Protein AF-A2EA40-F1 (afdb_monomer)

Structure (mmCIF, N/CA/C/O backbone):
data_AF-A2EA40-F1
#
_entry.id   AF-A2EA40-F1
#
loop_
_atom_site.group_PDB
_atom_site.id
_atom_site.type_symbol
_atom_site.label_atom_id
_atom_site.label_alt_id
_atom_site.label_comp_id
_atom_site.label_asym_id
_atom_site.label_entity_id
_atom_site.label_seq_id
_atom_site.pdbx_PDB_ins_code
_atom_site.Cartn_x
_atom_site.Cartn_y
_atom_site.Cartn_z
_atom_site.occupancy
_atom_site.B_iso_or_equiv
_atom_site.auth_seq_id
_atom_site.auth_comp_id
_atom_site.auth_asym_id
_atom_site.auth_atom_id
_atom_site.pdbx_PDB_model_num
ATOM 1 N N . MET A 1 1 ? 1.961 23.531 -35.526 1.00 28.81 1 MET A N 1
ATOM 2 C CA . MET A 1 1 ? 1.102 22.338 -35.705 1.00 28.81 1 MET A CA 1
ATOM 3 C C . MET A 1 1 ? 1.861 21.162 -35.110 1.00 28.81 1 MET A C 1
ATOM 5 O O . MET A 1 1 ? 2.933 20.897 -35.617 1.00 28.81 1 MET A O 1
ATOM 9 N N . PHE A 1 2 ? 1.515 20.476 -34.027 1.00 28.25 2 PHE A N 1
ATOM 10 C CA . PHE A 1 2 ? 0.390 20.450 -33.095 1.00 28.25 2 PHE A CA 1
ATOM 11 C C . PHE A 1 2 ? 1.038 20.239 -31.715 1.00 28.25 2 PHE A C 1
ATOM 13 O O . PHE A 1 2 ? 1.746 19.256 -31.523 1.00 28.25 2 PHE A O 1
ATOM 20 N N . GLY A 1 3 ? 0.867 21.184 -30.793 1.00 31.34 3 GLY A N 1
ATOM 21 C CA . GLY A 1 3 ? 1.418 21.113 -29.442 1.00 31.34 3 GLY A CA 1
ATOM 22 C C . GLY A 1 3 ? 0.286 21.223 -28.438 1.00 31.34 3 GLY A C 1
ATOM 23 O O . GLY A 1 3 ? -0.116 22.334 -28.125 1.00 31.34 3 GLY A O 1
ATOM 24 N N . VAL A 1 4 ? -0.231 20.078 -27.990 1.00 30.17 4 VAL A N 1
ATOM 25 C CA . VAL A 1 4 ? -1.088 19.923 -26.805 1.00 30.17 4 VAL A CA 1
ATOM 26 C C . VAL A 1 4 ? -0.859 18.495 -26.295 1.00 30.17 4 VAL A C 1
ATOM 28 O O . VAL A 1 4 ? -1.599 17.579 -26.634 1.00 30.17 4 VAL A O 1
ATOM 31 N N . PHE A 1 5 ? 0.216 18.275 -25.536 1.00 33.25 5 PHE A N 1
ATOM 32 C CA . PHE A 1 5 ? 0.283 17.109 -24.654 1.00 33.25 5 PHE A CA 1
ATOM 33 C C . PHE A 1 5 ? -0.501 17.489 -23.404 1.00 33.25 5 PHE A C 1
ATOM 35 O O . PHE A 1 5 ? -0.115 18.396 -22.667 1.00 33.25 5 PHE A O 1
ATOM 42 N N . 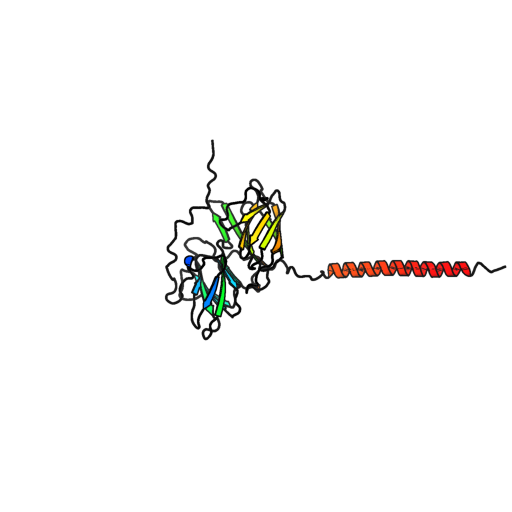ALA A 1 6 ? -1.657 16.859 -23.237 1.00 33.38 6 ALA A N 1
ATOM 43 C CA . ALA A 1 6 ? -2.521 17.064 -22.097 1.00 33.38 6 ALA A CA 1
ATOM 44 C C . ALA A 1 6 ? -1.779 16.647 -20.818 1.00 33.38 6 ALA A C 1
ATOM 46 O O . ALA A 1 6 ? -1.597 15.465 -20.536 1.00 33.38 6 ALA A O 1
ATOM 47 N N . CYS A 1 7 ? -1.365 17.640 -20.032 1.00 34.03 7 CYS A N 1
ATOM 48 C CA . CYS A 1 7 ? -1.096 17.486 -18.610 1.00 34.03 7 CYS A CA 1
ATOM 49 C C . CYS A 1 7 ? -2.412 17.140 -17.892 1.00 34.03 7 CYS A C 1
ATOM 51 O O . CYS A 1 7 ? -3.016 17.994 -17.243 1.00 34.03 7 CYS A O 1
ATOM 53 N N . ILE A 1 8 ? -2.867 15.890 -17.992 1.00 36.50 8 ILE A N 1
ATOM 54 C CA . ILE A 1 8 ? -3.913 15.338 -17.120 1.00 36.50 8 ILE A CA 1
ATOM 55 C C . ILE A 1 8 ? -3.234 14.821 -15.846 1.00 36.50 8 ILE A C 1
ATOM 57 O O . ILE A 1 8 ? -3.247 13.635 -15.550 1.00 36.50 8 ILE A O 1
ATOM 61 N N . THR A 1 9 ? -2.569 15.709 -15.105 1.00 39.53 9 THR A N 1
ATOM 62 C CA . THR A 1 9 ? -2.067 15.388 -13.755 1.00 39.53 9 THR A CA 1
ATOM 63 C C . THR A 1 9 ? -2.287 16.489 -12.719 1.00 39.53 9 THR A C 1
ATOM 65 O O . THR A 1 9 ? -2.049 16.237 -11.546 1.00 39.53 9 THR A O 1
ATOM 68 N N . CYS A 1 10 ? -2.832 17.668 -13.057 1.00 34.12 10 CYS A N 1
ATOM 69 C CA . CYS A 1 10 ? -2.885 18.775 -12.081 1.00 34.12 10 CYS A CA 1
ATOM 70 C C . CYS A 1 10 ? -4.250 19.446 -11.844 1.00 34.12 10 CYS A C 1
ATOM 72 O O . CYS A 1 10 ? -4.286 20.507 -11.228 1.00 34.12 10 CYS A O 1
ATOM 74 N N . SER A 1 11 ? -5.382 18.844 -12.231 1.00 31.56 11 SER A N 1
ATOM 75 C CA . SER A 1 11 ? -6.711 19.394 -11.881 1.00 31.56 11 SER A CA 1
ATOM 76 C C . SER A 1 11 ? -7.678 18.398 -11.231 1.00 31.56 11 SER A C 1
ATOM 78 O O . SER A 1 11 ? -8.886 18.606 -11.264 1.00 31.56 11 SER A O 1
ATOM 80 N N . ILE A 1 12 ? -7.173 17.351 -10.573 1.00 41.00 12 ILE A N 1
ATOM 81 C CA . ILE A 1 12 ? -7.991 16.573 -9.619 1.00 41.00 12 ILE A CA 1
ATOM 82 C C . ILE A 1 12 ? -7.925 17.202 -8.210 1.00 41.00 12 ILE A C 1
ATOM 84 O O . ILE A 1 12 ? -8.783 16.963 -7.372 1.00 41.00 12 ILE A O 1
ATOM 88 N N . ARG A 1 13 ? -6.983 18.125 -7.956 1.00 38.19 13 ARG A N 1
ATOM 89 C CA . ARG A 1 13 ? -6.811 18.759 -6.635 1.00 38.19 13 ARG A CA 1
ATOM 90 C C . ARG A 1 13 ? -7.814 19.862 -6.276 1.00 38.19 13 ARG A C 1
ATOM 92 O O . ARG A 1 13 ? -7.861 20.242 -5.109 1.00 38.19 13 ARG A O 1
ATOM 99 N N . ASN A 1 14 ? -8.588 20.386 -7.232 1.00 31.19 14 ASN A N 1
ATOM 100 C CA . ASN A 1 14 ? -9.481 21.529 -6.979 1.00 31.19 14 ASN A CA 1
ATOM 101 C C . ASN A 1 14 ? -10.971 21.197 -6.892 1.00 31.19 14 ASN A C 1
ATOM 103 O O . ASN A 1 14 ? -11.723 22.020 -6.379 1.00 31.19 14 ASN A O 1
ATOM 107 N N . ASN A 1 15 ? -11.377 19.973 -7.229 1.00 36.00 15 ASN A N 1
ATOM 108 C CA . ASN A 1 15 ? -12.553 19.401 -6.589 1.00 36.00 15 ASN A CA 1
ATOM 109 C C . ASN A 1 15 ? -12.068 18.736 -5.306 1.00 36.00 15 ASN A C 1
ATOM 111 O O . ASN A 1 15 ? -11.970 17.518 -5.209 1.00 36.00 15 ASN A O 1
ATOM 115 N N . ARG A 1 16 ? -11.747 19.570 -4.309 1.00 42.03 16 ARG A N 1
ATOM 116 C CA . ARG A 1 16 ? -11.892 19.165 -2.913 1.00 42.03 16 ARG A CA 1
ATOM 117 C C . ARG A 1 16 ? -13.372 18.851 -2.728 1.00 42.03 16 ARG A C 1
ATOM 119 O O . ARG A 1 16 ? -14.135 19.706 -2.285 1.00 42.03 16 ARG A O 1
ATOM 126 N N . THR A 1 17 ? -13.792 17.660 -3.144 1.00 40.81 17 THR A N 1
ATOM 127 C CA . THR A 1 17 ? -14.992 17.029 -2.616 1.00 40.81 17 THR A CA 1
ATOM 128 C C . THR A 1 17 ? -14.846 17.180 -1.114 1.00 40.81 17 THR A C 1
ATOM 130 O O . THR A 1 17 ? -13.806 16.813 -0.569 1.00 40.81 17 THR A O 1
ATOM 133 N N . LEU A 1 18 ? -15.779 17.875 -0.475 1.00 43.22 18 LEU A N 1
ATOM 134 C CA . LEU A 1 18 ? -15.791 18.028 0.970 1.00 43.22 18 LEU A CA 1
ATOM 135 C C . LEU A 1 18 ? -15.779 16.608 1.551 1.00 43.22 18 LEU A C 1
ATOM 137 O O . LEU A 1 18 ? -16.802 15.940 1.550 1.00 43.22 18 LEU A O 1
ATOM 141 N N . LEU A 1 19 ? -14.608 16.126 1.978 1.00 51.09 19 LEU A N 1
ATOM 142 C CA . LEU A 1 19 ? -14.396 14.811 2.599 1.00 51.09 19 LEU A CA 1
ATOM 143 C C . LEU A 1 19 ? -15.000 14.755 4.021 1.00 51.09 19 LEU A C 1
ATOM 145 O O . LEU A 1 19 ? -14.621 13.900 4.809 1.00 51.09 19 LEU A O 1
ATOM 149 N N . ASP A 1 20 ? -15.894 15.688 4.356 1.00 49.59 20 ASP A N 1
ATOM 150 C CA . ASP A 1 20 ? -16.404 15.969 5.704 1.00 49.59 20 ASP A CA 1
ATOM 151 C C . ASP A 1 20 ? -17.745 15.268 6.001 1.00 49.59 20 ASP A C 1
ATOM 153 O O . ASP A 1 20 ? -18.423 15.617 6.965 1.00 49.59 20 ASP A O 1
ATOM 157 N N . GLU A 1 21 ? -18.156 14.280 5.202 1.00 61.78 21 GLU A N 1
ATOM 158 C CA . GLU A 1 21 ? -19.305 13.440 5.554 1.00 61.78 21 GLU A CA 1
ATOM 159 C C . GLU A 1 21 ? -18.812 12.162 6.234 1.00 61.78 21 GLU A C 1
ATOM 161 O O . GLU A 1 21 ? -18.402 11.208 5.574 1.00 61.78 21 GLU A O 1
ATOM 166 N N . ASP A 1 22 ? -18.842 12.167 7.570 1.00 77.19 22 ASP A N 1
ATOM 167 C CA . ASP A 1 22 ? -18.738 10.949 8.369 1.00 77.19 22 ASP A CA 1
ATOM 168 C C . ASP A 1 22 ? -19.875 10.004 7.962 1.00 77.19 22 ASP A C 1
ATOM 170 O O . ASP A 1 22 ? -21.053 10.290 8.207 1.00 77.19 22 ASP A O 1
ATOM 174 N N . ASN A 1 23 ? -19.537 8.860 7.358 1.00 83.62 23 ASN A N 1
ATOM 175 C CA . ASN A 1 23 ? -20.541 7.851 7.007 1.00 83.62 23 ASN A CA 1
ATOM 176 C C . ASN A 1 23 ? -21.070 7.147 8.269 1.00 83.62 23 ASN A C 1
ATOM 178 O O . ASN A 1 23 ? -22.155 6.561 8.268 1.00 83.62 23 ASN A O 1
ATOM 182 N N . PHE A 1 24 ? -20.318 7.239 9.370 1.00 85.94 24 PHE A N 1
ATOM 183 C CA . PHE A 1 24 ? -20.645 6.665 10.665 1.00 85.94 24 PHE A CA 1
ATOM 184 C C . PHE A 1 24 ? -20.674 7.742 11.750 1.00 85.94 24 PHE A C 1
ATOM 186 O O . PHE A 1 24 ? -19.660 8.353 12.072 1.00 85.94 24 PHE A O 1
ATOM 193 N N . LYS A 1 25 ? -21.832 7.903 12.398 1.00 85.19 25 LYS A N 1
ATOM 194 C CA . LYS A 1 25 ? -22.068 8.931 13.426 1.00 85.19 25 LYS A CA 1
ATOM 195 C C . LYS A 1 25 ? -21.050 8.927 14.579 1.00 85.19 25 LYS A C 1
ATOM 197 O O . LYS A 1 25 ? -20.720 9.989 15.092 1.00 85.19 25 LYS A O 1
ATOM 202 N N . ASP A 1 26 ? -20.576 7.747 14.975 1.00 88.00 26 ASP A N 1
ATOM 203 C CA . ASP A 1 26 ? -19.679 7.560 16.125 1.00 88.00 26 ASP A CA 1
ATOM 204 C C . ASP A 1 26 ? -18.264 7.101 15.707 1.00 88.00 26 ASP A C 1
ATOM 206 O O . ASP A 1 26 ? -17.478 6.667 16.548 1.00 88.00 26 ASP A O 1
ATOM 210 N N . CYS A 1 27 ? -17.938 7.173 14.409 1.00 91.69 27 CYS A N 1
ATOM 211 C CA . CYS A 1 27 ? -16.664 6.719 13.849 1.00 91.69 27 CYS A CA 1
ATOM 212 C C . CYS A 1 27 ? -16.079 7.795 12.922 1.00 91.69 27 CYS A C 1
ATOM 214 O O . CYS A 1 27 ? -16.228 7.695 11.705 1.00 91.69 27 CYS A O 1
ATOM 216 N N . PRO A 1 28 ? -15.435 8.841 13.467 1.00 90.56 28 PRO A N 1
ATOM 217 C CA . PRO A 1 28 ? -15.008 9.974 12.661 1.00 90.56 28 PRO A CA 1
ATOM 218 C C . PRO A 1 28 ? -13.992 9.559 11.596 1.00 90.56 28 PRO A C 1
ATOM 220 O O . PRO A 1 28 ? -13.050 8.791 11.856 1.00 90.56 28 PRO A O 1
ATOM 223 N N . THR A 1 29 ? -14.163 10.114 10.403 1.00 88.62 29 THR A N 1
ATOM 224 C CA . THR A 1 29 ? -13.319 9.855 9.238 1.00 88.62 29 THR A CA 1
ATOM 225 C C . THR A 1 29 ? -11.901 10.355 9.467 1.00 88.62 29 THR A C 1
ATOM 227 O O . THR A 1 29 ? -11.653 11.404 10.068 1.00 88.62 29 THR A O 1
ATOM 230 N N . ILE A 1 30 ? -10.916 9.599 8.994 1.00 82.94 30 ILE A N 1
ATOM 231 C CA . ILE A 1 30 ? -9.540 10.075 8.887 1.00 82.94 30 ILE A CA 1
ATOM 232 C C . ILE A 1 30 ? -9.442 10.945 7.633 1.00 82.94 30 ILE A C 1
ATOM 234 O O . ILE A 1 30 ? -9.170 10.464 6.536 1.00 82.94 30 ILE A O 1
ATOM 238 N N . VAL A 1 31 ? -9.679 12.243 7.803 1.00 74.06 31 VAL A N 1
ATOM 239 C CA . VAL A 1 31 ? -9.642 13.222 6.711 1.00 74.06 31 VAL A CA 1
ATOM 240 C C . VAL A 1 31 ? -8.210 13.586 6.299 1.00 74.06 31 VAL A C 1
ATOM 242 O O . VAL A 1 31 ? -7.292 13.633 7.121 1.00 74.06 31 VAL A O 1
ATOM 245 N N . ASP A 1 32 ? -8.014 13.959 5.031 1.00 67.19 32 ASP A N 1
ATOM 246 C CA . ASP A 1 32 ? -6.701 14.294 4.443 1.00 67.19 32 ASP A CA 1
ATOM 247 C C . ASP A 1 32 ? -5.888 15.327 5.236 1.00 67.19 32 ASP A C 1
ATOM 249 O O . ASP A 1 32 ? -4.658 15.271 5.297 1.00 67.19 32 ASP A O 1
ATOM 253 N N . ARG A 1 33 ? -6.560 16.280 5.893 1.00 62.72 33 ARG A N 1
ATOM 254 C CA . ARG A 1 33 ? -5.896 17.288 6.742 1.00 62.72 33 ARG A CA 1
ATOM 255 C C . ARG A 1 33 ? -5.197 16.691 7.967 1.00 62.72 33 ARG A C 1
ATOM 257 O O . ARG A 1 33 ? -4.265 17.317 8.473 1.00 62.72 33 ARG A O 1
ATOM 264 N N . GLU A 1 34 ? -5.647 15.537 8.457 1.00 67.81 34 GLU A N 1
ATOM 265 C CA . GLU A 1 34 ? -5.020 14.801 9.564 1.00 67.81 34 GLU A CA 1
ATOM 266 C C . GLU A 1 34 ? -3.829 13.963 9.088 1.00 67.81 34 GLU A C 1
ATOM 268 O O . GLU A 1 34 ? -2.893 13.717 9.855 1.00 67.81 34 GLU A O 1
ATOM 273 N N . LEU A 1 35 ? -3.832 13.610 7.802 1.00 68.88 35 LEU A N 1
ATOM 274 C CA . LEU A 1 35 ? -2.830 12.803 7.109 1.00 68.88 35 LEU A CA 1
ATOM 275 C C . LEU A 1 35 ? -1.708 13.648 6.486 1.00 68.88 35 LEU A C 1
ATOM 277 O O . LEU A 1 35 ? -1.068 13.219 5.533 1.00 68.88 35 LEU A O 1
ATOM 281 N N . LYS A 1 36 ? -1.429 14.854 7.006 1.00 63.72 36 LYS A N 1
ATOM 282 C CA . LYS A 1 36 ? -0.306 15.690 6.538 1.00 63.72 36 LYS A CA 1
ATOM 283 C C . LYS A 1 36 ? 1.036 14.963 6.736 1.00 63.72 36 LYS A C 1
ATOM 285 O O . LYS A 1 36 ? 1.654 15.084 7.791 1.00 63.72 36 LYS A O 1
ATOM 290 N N . GLY A 1 37 ? 1.483 14.225 5.721 1.00 64.75 37 GLY A N 1
ATOM 291 C CA . GLY A 1 37 ? 2.709 13.424 5.727 1.00 64.75 37 GLY A CA 1
ATOM 292 C C . GLY A 1 37 ? 2.560 12.128 4.922 1.00 64.75 37 GLY A C 1
ATOM 293 O O . GLY A 1 37 ? 1.471 11.781 4.485 1.00 64.75 37 GLY A O 1
ATOM 294 N N . ARG A 1 38 ? 3.667 11.399 4.710 1.00 66.44 38 ARG A N 1
ATOM 295 C CA . ARG A 1 38 ? 3.645 10.083 4.033 1.00 66.44 38 ARG A CA 1
ATOM 296 C C . ARG A 1 38 ? 3.211 8.937 4.959 1.00 66.44 38 ARG A C 1
ATOM 298 O O . ARG A 1 38 ? 2.913 7.856 4.476 1.00 66.44 38 ARG A O 1
ATOM 305 N N . TYR A 1 39 ? 3.187 9.165 6.271 1.00 78.38 39 TYR A N 1
ATOM 306 C CA . TYR A 1 39 ? 2.706 8.227 7.282 1.00 78.38 39 TYR A CA 1
ATOM 307 C C . TYR A 1 39 ? 2.115 8.998 8.464 1.00 78.38 39 TYR A C 1
ATOM 309 O O . TYR A 1 39 ? 2.490 10.148 8.717 1.00 78.38 39 TYR A O 1
ATOM 317 N N . LYS A 1 40 ? 1.221 8.353 9.209 1.00 85.94 40 LYS A N 1
ATOM 318 C CA . LYS A 1 40 ? 0.631 8.909 10.424 1.00 85.94 40 LYS A CA 1
ATOM 319 C C . LYS A 1 40 ? 0.515 7.835 11.495 1.00 85.94 40 LYS A C 1
ATOM 321 O O . LYS A 1 40 ? -0.049 6.779 11.245 1.00 85.94 40 LYS A O 1
ATOM 326 N N . GLU A 1 41 ? 1.018 8.126 12.689 1.00 90.94 41 GLU A N 1
ATOM 327 C CA . GLU A 1 41 ? 0.648 7.386 13.894 1.00 90.94 41 GLU A CA 1
ATOM 328 C C . GLU A 1 41 ? -0.635 7.997 14.463 1.00 90.94 41 GLU A C 1
ATOM 330 O O . GLU A 1 41 ? -0.727 9.219 14.644 1.00 90.94 41 GLU A O 1
ATOM 335 N N . ILE A 1 42 ? -1.623 7.147 14.716 1.00 91.75 42 ILE A N 1
ATOM 336 C CA . ILE A 1 42 ? -2.836 7.485 15.448 1.00 91.75 42 ILE A CA 1
ATOM 337 C C . ILE A 1 42 ? -2.950 6.604 16.688 1.00 91.75 42 ILE A C 1
ATOM 339 O O . ILE A 1 42 ? -2.503 5.456 16.708 1.00 91.75 42 ILE A O 1
ATOM 343 N N . THR A 1 43 ? -3.597 7.152 17.705 1.00 94.44 43 THR A N 1
ATOM 344 C CA . THR A 1 43 ? -3.962 6.441 18.924 1.00 94.44 43 THR A CA 1
ATOM 345 C C . THR A 1 43 ? -5.476 6.322 18.960 1.00 94.44 43 THR A C 1
ATOM 347 O O . THR A 1 43 ? -6.162 7.338 18.870 1.00 94.44 43 THR A O 1
ATOM 350 N N . LEU A 1 44 ? -5.979 5.098 19.089 1.00 94.94 44 LEU A N 1
ATOM 351 C CA . LEU A 1 44 ? -7.396 4.795 19.255 1.00 94.94 44 LEU A CA 1
ATOM 352 C C . LEU A 1 44 ? -7.644 4.462 20.719 1.00 94.94 44 LEU A C 1
ATOM 354 O O . LEU A 1 44 ? -7.058 3.508 21.237 1.00 94.94 44 LEU A O 1
ATOM 358 N N . LYS A 1 45 ? -8.497 5.232 21.394 1.00 96.00 45 LYS A N 1
ATOM 359 C CA . LYS A 1 45 ? -8.877 4.945 22.781 1.00 96.00 45 LYS A CA 1
ATOM 360 C C . LYS A 1 45 ? -9.728 3.678 22.862 1.00 96.00 45 LYS A C 1
ATOM 362 O O . LYS A 1 45 ? -10.289 3.205 21.877 1.00 96.00 45 LYS A O 1
ATOM 367 N N . ALA A 1 46 ? -9.871 3.159 24.079 1.00 95.69 46 ALA A N 1
ATOM 368 C CA . ALA A 1 46 ? -10.781 2.057 24.369 1.00 95.69 46 ALA A CA 1
ATOM 369 C C . ALA A 1 46 ? -12.199 2.357 23.843 1.00 95.69 46 ALA A C 1
ATOM 371 O O . ALA A 1 46 ? -12.806 3.364 24.208 1.00 95.69 46 ALA A O 1
ATOM 372 N N . GLY A 1 47 ? -12.703 1.484 22.969 1.00 94.12 47 GLY A N 1
ATOM 373 C CA . GLY A 1 47 ? -14.028 1.588 22.355 1.00 94.12 47 GLY A CA 1
ATOM 374 C C . GLY A 1 47 ? -14.139 2.608 21.219 1.00 94.12 47 GLY A C 1
ATOM 375 O O . GLY A 1 47 ? -15.200 2.699 20.609 1.00 94.12 47 GLY A O 1
ATOM 376 N N . GLU A 1 48 ? -13.071 3.347 20.913 1.00 95.69 48 GLU A N 1
ATOM 377 C CA . GLU A 1 48 ? -13.031 4.281 19.790 1.00 95.69 48 GLU A CA 1
ATOM 378 C C . GLU A 1 48 ? -12.885 3.529 18.462 1.00 95.69 48 GLU A C 1
ATOM 380 O O . GLU A 1 48 ? -12.277 2.455 18.381 1.00 95.69 48 GLU A O 1
ATOM 385 N N . CYS A 1 49 ? -13.414 4.125 17.399 1.00 95.50 49 CYS A N 1
ATOM 386 C CA . CYS A 1 49 ? -13.149 3.694 16.040 1.00 95.50 49 CYS A CA 1
ATOM 387 C C . CYS A 1 49 ? -12.920 4.899 15.125 1.00 95.50 49 CYS A C 1
ATOM 389 O O . CYS A 1 49 ? -13.285 6.028 15.454 1.00 95.50 49 CYS A O 1
ATOM 391 N N . ARG A 1 50 ? -12.299 4.651 13.972 1.00 94.69 50 ARG A N 1
ATOM 392 C CA . ARG A 1 50 ? -12.075 5.649 12.921 1.00 94.69 50 ARG A CA 1
ATOM 393 C C . ARG A 1 50 ? -12.498 5.100 11.573 1.00 94.69 50 ARG A C 1
ATOM 395 O O . ARG A 1 50 ? -12.238 3.935 11.280 1.00 94.69 50 ARG A O 1
ATOM 402 N N . GLU A 1 51 ? -13.105 5.933 10.745 1.00 93.75 51 GLU A N 1
ATOM 403 C CA . GLU A 1 51 ? -13.408 5.572 9.364 1.00 93.75 51 GLU A CA 1
ATOM 404 C C . GLU A 1 51 ? -12.195 5.845 8.454 1.00 93.75 51 GLU A C 1
ATOM 406 O O . GLU A 1 51 ? -11.581 6.911 8.508 1.00 93.75 51 GLU A O 1
ATOM 411 N N . VAL A 1 52 ? -11.853 4.879 7.602 1.00 90.81 52 VAL A N 1
ATOM 412 C CA . VAL A 1 52 ? -10.903 5.016 6.494 1.00 90.81 52 VAL A CA 1
ATOM 413 C C . VAL A 1 52 ? -11.657 4.859 5.176 1.00 90.81 52 VAL A C 1
ATOM 415 O O . VAL A 1 52 ? -12.156 3.788 4.826 1.00 90.81 52 VAL A O 1
ATOM 418 N N . SER A 1 53 ? -11.749 5.956 4.437 1.00 86.19 53 SER A N 1
ATOM 419 C CA . SER A 1 53 ? -12.549 6.068 3.221 1.00 86.19 53 SER A CA 1
ATOM 420 C C . SER A 1 53 ? -11.765 6.775 2.118 1.00 86.19 53 SER A C 1
ATOM 422 O O . SER A 1 53 ? -10.688 7.317 2.351 1.00 86.19 53 SER A O 1
ATOM 424 N N . TYR A 1 54 ? -12.294 6.728 0.891 1.00 78.62 54 TYR A N 1
ATOM 425 C CA . TYR A 1 54 ? -11.776 7.399 -0.316 1.00 78.62 54 TYR A CA 1
ATOM 426 C C . TYR A 1 54 ? -10.436 6.906 -0.879 1.00 78.62 54 TYR A C 1
ATOM 428 O O . TYR A 1 54 ? -10.271 6.899 -2.096 1.00 78.62 54 TYR A O 1
ATOM 436 N N . TYR A 1 55 ? -9.517 6.446 -0.034 1.00 86.00 55 TYR A N 1
ATOM 437 C CA . TYR A 1 55 ? -8.205 5.943 -0.434 1.00 86.00 55 TYR A CA 1
ATOM 438 C C . TYR A 1 55 ? -8.016 4.476 -0.054 1.00 86.00 55 TYR A C 1
ATOM 440 O O . TYR A 1 55 ? -8.797 3.896 0.705 1.00 86.00 55 TYR A O 1
ATOM 448 N N . SER A 1 56 ? -6.943 3.889 -0.579 1.00 90.44 56 SER A N 1
ATOM 449 C CA . SER A 1 56 ? -6.370 2.659 -0.040 1.00 90.44 56 SER A CA 1
ATOM 450 C C . SER A 1 56 ? -5.420 2.992 1.111 1.00 90.44 56 SER A C 1
ATOM 452 O O . SER A 1 56 ? -4.822 4.069 1.141 1.00 90.44 56 SER A O 1
ATOM 454 N N . TYR A 1 57 ? -5.259 2.071 2.058 1.00 92.25 57 TYR A N 1
ATOM 455 C CA . TYR A 1 57 ? -4.440 2.291 3.251 1.00 92.25 57 TYR A CA 1
ATOM 456 C C . TYR A 1 57 ? -3.604 1.061 3.580 1.00 92.25 57 TYR A C 1
ATOM 458 O O . TYR A 1 57 ? -4.122 -0.054 3.600 1.00 92.25 57 TYR A O 1
ATOM 466 N N . ALA A 1 58 ? -2.328 1.265 3.902 1.00 93.50 58 ALA A N 1
ATOM 467 C CA . ALA A 1 58 ? -1.521 0.266 4.590 1.00 93.50 58 ALA A CA 1
ATOM 468 C C . ALA A 1 58 ? -1.563 0.501 6.106 1.00 93.50 58 ALA A C 1
ATOM 470 O O . ALA A 1 58 ? -1.495 1.649 6.563 1.00 93.50 58 ALA A O 1
ATOM 471 N N . PHE A 1 59 ? -1.628 -0.588 6.872 1.00 94.31 59 PHE A N 1
ATOM 472 C CA . PHE A 1 59 ? -1.693 -0.575 8.333 1.00 94.31 59 PHE A CA 1
ATOM 473 C C . PHE A 1 59 ? -0.465 -1.255 8.947 1.00 94.31 59 PHE A C 1
ATOM 475 O O . PHE A 1 59 ? -0.045 -2.325 8.508 1.00 94.31 59 PHE A O 1
ATOM 482 N N . GLY A 1 60 ? 0.089 -0.645 9.990 1.00 93.62 60 GLY A N 1
ATOM 483 C CA . GLY A 1 60 ? 1.068 -1.253 10.889 1.00 93.62 60 GLY A CA 1
ATOM 484 C C . GLY A 1 60 ? 0.649 -0.994 12.331 1.00 93.62 60 GLY A C 1
ATOM 485 O O . GLY A 1 60 ? 0.190 0.097 12.651 1.00 93.62 60 GLY A O 1
ATOM 486 N N . SER A 1 61 ? 0.763 -1.970 13.224 1.00 93.69 61 SER A N 1
ATOM 487 C CA . SER A 1 61 ? 0.383 -1.785 14.628 1.00 93.69 61 SER A CA 1
ATOM 488 C C . SER A 1 61 ? 1.173 -2.723 15.528 1.00 93.69 61 SER A C 1
ATOM 490 O O . SER A 1 61 ? 1.489 -3.844 15.141 1.00 93.69 61 SER A O 1
ATOM 492 N N . GLU A 1 62 ? 1.480 -2.260 16.738 1.00 90.19 62 GLU A N 1
ATOM 493 C CA . GLU A 1 62 ? 2.008 -3.105 17.820 1.00 90.19 62 GLU A CA 1
ATOM 494 C C . GLU A 1 62 ? 0.892 -3.821 18.597 1.00 90.19 62 GLU A C 1
ATOM 496 O O . GLU A 1 62 ? 1.164 -4.657 19.454 1.00 90.19 62 GLU A O 1
ATOM 501 N N . SER A 1 63 ? -0.367 -3.465 18.340 1.00 93.31 63 SER A N 1
ATOM 502 C CA . SER A 1 63 ? -1.553 -3.986 19.016 1.00 93.31 63 SER A CA 1
ATOM 503 C C . SER A 1 63 ? -2.467 -4.692 18.025 1.00 93.31 63 SER A C 1
ATOM 505 O O . SER A 1 63 ? -2.457 -4.398 16.832 1.00 93.31 63 SER A O 1
ATOM 507 N N . ASP A 1 64 ? -3.320 -5.580 18.532 1.00 95.00 64 ASP A N 1
ATOM 508 C CA . ASP A 1 64 ? -4.331 -6.200 17.687 1.00 95.00 64 ASP A CA 1
ATOM 509 C C . ASP A 1 64 ? -5.406 -5.181 17.295 1.00 95.00 64 ASP A C 1
ATOM 511 O O . ASP A 1 64 ? -6.146 -4.662 18.138 1.00 95.00 64 ASP A O 1
ATOM 515 N N . ILE A 1 65 ? -5.557 -4.960 15.996 1.00 96.81 65 ILE A N 1
ATOM 516 C CA . ILE A 1 65 ? -6.595 -4.119 15.400 1.00 96.81 65 ILE A CA 1
ATOM 517 C C . ILE A 1 65 ? -7.597 -4.967 14.626 1.00 96.81 65 ILE A C 1
ATOM 519 O O . ILE A 1 65 ? -7.294 -6.062 14.153 1.00 96.81 65 ILE A O 1
ATOM 523 N N . SER A 1 66 ? -8.803 -4.444 14.476 1.00 97.69 66 SER A N 1
ATOM 524 C CA . SER A 1 66 ? -9.837 -5.015 13.627 1.00 97.69 66 SER A CA 1
ATOM 525 C C . SER A 1 66 ? -10.269 -3.960 12.628 1.00 97.69 66 SER A C 1
ATOM 527 O O . SER A 1 66 ? -10.491 -2.807 13.003 1.00 97.69 66 SER A O 1
ATOM 529 N N . VAL A 1 67 ? -10.415 -4.365 11.372 1.00 97.81 67 VAL A N 1
ATOM 530 C CA . VAL A 1 67 ? -10.982 -3.516 10.330 1.00 97.81 67 VAL A CA 1
ATOM 531 C C . VAL A 1 67 ? -12.220 -4.183 9.766 1.00 97.81 67 VAL A C 1
ATOM 533 O O . VAL A 1 67 ? -12.200 -5.363 9.412 1.00 97.81 67 VAL A O 1
ATOM 536 N N . ASP A 1 68 ? -13.292 -3.415 9.702 1.00 97.62 68 ASP A N 1
ATOM 537 C CA . ASP A 1 68 ? -14.574 -3.814 9.153 1.00 97.62 68 ASP A CA 1
ATOM 538 C C . ASP A 1 68 ? -14.747 -3.138 7.790 1.00 97.62 68 ASP A C 1
ATOM 540 O O . ASP A 1 68 ? -14.690 -1.918 7.701 1.00 97.62 68 ASP A O 1
ATOM 544 N N . LEU A 1 69 ? -14.952 -3.914 6.731 1.00 96.50 69 LEU A N 1
ATOM 545 C CA . LEU A 1 69 ? -15.208 -3.432 5.376 1.00 96.50 69 LEU A CA 1
ATOM 546 C C . LEU A 1 69 ? -16.712 -3.342 5.129 1.00 96.50 69 LEU A C 1
ATOM 548 O O . LEU A 1 69 ? -17.441 -4.293 5.416 1.00 96.50 69 LEU A O 1
ATOM 552 N N . TYR A 1 70 ? -17.157 -2.251 4.515 1.00 94.31 70 TYR A N 1
ATOM 553 C CA . TYR A 1 70 ? -18.552 -1.978 4.186 1.00 94.31 70 TYR A CA 1
ATOM 554 C C . TYR A 1 70 ? -18.702 -1.606 2.713 1.00 94.31 70 TYR A C 1
ATOM 556 O O . TYR A 1 70 ? -17.794 -1.051 2.090 1.00 94.31 70 TYR A O 1
ATOM 564 N N . LYS A 1 71 ? -19.893 -1.865 2.171 1.00 91.88 71 LYS A N 1
ATOM 565 C CA . LYS A 1 71 ? -20.359 -1.212 0.944 1.00 91.88 71 LYS A CA 1
ATOM 566 C C . LYS A 1 71 ? -21.046 0.086 1.344 1.00 91.88 71 LYS A C 1
ATOM 568 O O . LYS A 1 71 ? -21.873 0.059 2.246 1.00 91.88 71 LYS A O 1
ATOM 573 N N . LEU A 1 72 ? -20.782 1.196 0.655 1.00 88.75 72 LEU A N 1
ATOM 574 C CA . LEU A 1 72 ? -21.445 2.470 0.977 1.00 88.75 72 LEU A CA 1
ATOM 575 C C . LEU A 1 72 ? -22.975 2.406 0.838 1.00 88.75 72 LEU A C 1
ATOM 577 O O . LEU A 1 72 ? -23.677 3.175 1.482 1.00 88.75 72 LEU A O 1
ATOM 581 N N . SER A 1 73 ? -23.502 1.479 0.033 1.00 88.62 73 SER A N 1
ATOM 582 C CA . SER A 1 73 ? -24.944 1.258 -0.109 1.00 88.62 73 SER A CA 1
ATOM 583 C C . SER A 1 73 ? -25.601 0.542 1.079 1.00 88.62 73 SER A C 1
ATOM 585 O O . SER A 1 73 ? -26.823 0.593 1.201 1.00 88.62 73 SER A O 1
ATOM 587 N N . ASP A 1 74 ? -24.828 -0.114 1.950 1.00 91.94 74 ASP A N 1
ATOM 588 C CA . ASP A 1 74 ? -25.316 -0.774 3.166 1.00 91.94 74 ASP A CA 1
ATOM 589 C C . ASP A 1 74 ? -24.255 -0.704 4.274 1.00 91.94 74 ASP A C 1
ATOM 591 O O . ASP A 1 74 ? -23.344 -1.531 4.357 1.00 91.94 74 ASP A O 1
ATOM 595 N N . LEU A 1 75 ? -24.402 0.294 5.147 1.00 92.94 75 LEU A N 1
ATOM 596 C CA . LEU A 1 75 ? -23.531 0.524 6.302 1.00 92.94 75 LEU A CA 1
ATOM 597 C C . LEU A 1 75 ? -24.029 -0.172 7.578 1.00 92.94 75 LEU A C 1
ATOM 599 O O . LEU A 1 75 ? -23.420 -0.033 8.636 1.00 92.94 75 LEU A O 1
ATOM 603 N N . THR A 1 76 ? -25.145 -0.909 7.512 1.00 93.00 76 THR A N 1
ATOM 604 C CA . THR A 1 76 ? -25.759 -1.516 8.708 1.00 93.00 76 THR A CA 1
ATOM 605 C C . THR A 1 76 ? -24.969 -2.711 9.232 1.00 93.00 76 THR A C 1
ATOM 607 O O . THR A 1 76 ? -25.092 -3.071 10.405 1.00 93.00 76 THR A O 1
ATOM 610 N N . LYS A 1 77 ? -24.151 -3.332 8.374 1.00 94.69 77 LYS A N 1
ATOM 611 C CA . LYS A 1 77 ? -23.310 -4.481 8.709 1.00 94.69 77 LYS A CA 1
ATOM 612 C C . LYS A 1 77 ? -22.056 -4.529 7.833 1.00 94.69 77 LYS A C 1
ATOM 614 O O . LYS A 1 77 ? -22.131 -4.213 6.645 1.00 94.69 77 LYS A O 1
ATOM 619 N N . PRO A 1 78 ? -20.919 -4.988 8.376 1.00 96.56 78 PRO A N 1
ATOM 620 C CA . PRO A 1 78 ? -19.738 -5.204 7.562 1.00 96.56 78 PRO A CA 1
ATOM 621 C C . PRO A 1 78 ? -19.942 -6.379 6.607 1.00 96.56 78 PRO A C 1
ATOM 623 O O . PRO A 1 78 ? -20.521 -7.406 6.967 1.00 96.56 78 PRO A O 1
ATOM 626 N N . ILE A 1 79 ? -19.410 -6.248 5.394 1.00 96.12 79 ILE A N 1
ATOM 627 C CA . ILE A 1 79 ? -19.302 -7.364 4.447 1.00 96.12 79 ILE A CA 1
ATOM 628 C C . ILE A 1 79 ? -18.156 -8.310 4.817 1.00 96.12 79 ILE A C 1
ATOM 630 O O . ILE A 1 79 ? -18.203 -9.493 4.486 1.00 96.12 79 ILE A O 1
ATOM 634 N N . LYS A 1 80 ? -17.127 -7.795 5.499 1.00 96.25 80 LYS A N 1
ATOM 635 C CA . LYS A 1 80 ? -15.971 -8.559 5.975 1.00 96.25 80 LYS A CA 1
ATOM 636 C C . LYS A 1 80 ? -15.367 -7.859 7.187 1.00 96.25 80 LYS A C 1
ATOM 638 O O . LYS A 1 80 ? -15.208 -6.647 7.167 1.00 96.25 80 LYS A O 1
ATOM 643 N N . THR A 1 81 ? -14.959 -8.627 8.187 1.00 97.38 81 THR A N 1
ATOM 644 C CA . THR A 1 81 ? -14.142 -8.142 9.304 1.00 97.38 81 THR A CA 1
ATOM 645 C C . THR A 1 81 ? -12.829 -8.906 9.302 1.00 97.38 81 THR A C 1
ATOM 647 O O . THR A 1 81 ? -12.832 -10.137 9.261 1.00 97.38 81 THR A O 1
ATOM 650 N N . VAL A 1 82 ? -11.709 -8.189 9.340 1.00 97.69 82 VAL A N 1
ATOM 651 C CA . VAL A 1 82 ? -10.365 -8.776 9.347 1.00 97.69 82 VAL A CA 1
ATOM 652 C C . VAL A 1 82 ? -9.599 -8.265 10.557 1.00 97.69 82 VAL A C 1
ATOM 654 O O . VAL A 1 82 ? -9.553 -7.063 10.812 1.00 97.69 82 VAL A O 1
ATOM 657 N N . LYS A 1 83 ? -8.984 -9.189 11.299 1.00 96.75 83 LYS A N 1
ATOM 658 C CA . LYS A 1 83 ? -8.035 -8.861 12.366 1.00 96.75 83 LYS A CA 1
ATOM 659 C C . LYS A 1 83 ? -6.650 -8.657 11.768 1.00 96.75 83 LYS A C 1
ATOM 661 O O . LYS A 1 83 ? -6.229 -9.463 10.944 1.00 96.75 83 LYS A O 1
ATOM 666 N N . ASN A 1 84 ? -5.961 -7.607 12.201 1.00 95.00 84 ASN A N 1
ATOM 667 C CA . ASN A 1 84 ? -4.615 -7.240 11.762 1.00 95.00 84 ASN A CA 1
ATOM 668 C C . ASN A 1 84 ? -4.429 -7.265 10.232 1.00 95.00 84 ASN A C 1
ATOM 670 O O . ASN A 1 84 ? -3.480 -7.885 9.744 1.00 95.00 84 ASN A O 1
ATOM 674 N N . PRO A 1 85 ? -5.325 -6.632 9.445 1.00 95.88 85 PRO A N 1
ATOM 675 C CA . PRO A 1 85 ? -5.068 -6.486 8.024 1.00 95.88 85 PRO A CA 1
ATOM 676 C C . PRO A 1 85 ? -3.836 -5.609 7.825 1.00 95.88 85 PRO A C 1
ATOM 678 O O . PRO A 1 85 ? -3.585 -4.672 8.579 1.00 95.88 85 PRO A O 1
ATOM 681 N N . LEU A 1 86 ? -3.097 -5.901 6.768 1.00 94.19 86 LEU A N 1
ATOM 682 C CA . LEU A 1 86 ? -1.938 -5.136 6.341 1.00 94.19 86 LEU A CA 1
ATOM 683 C C . LEU A 1 86 ? -2.328 -4.041 5.349 1.00 94.19 86 LEU A C 1
ATOM 685 O O . LEU A 1 86 ? -1.674 -3.002 5.281 1.00 94.19 86 LEU A O 1
ATOM 689 N N . PHE A 1 87 ? -3.386 -4.283 4.571 1.00 94.56 87 PHE A N 1
ATOM 690 C CA . PHE A 1 87 ? -3.804 -3.385 3.508 1.00 94.56 87 PHE A CA 1
ATOM 691 C C . PHE A 1 87 ? -5.322 -3.377 3.324 1.00 94.56 87 PHE A C 1
ATOM 693 O O . PHE A 1 87 ? -5.957 -4.428 3.263 1.00 94.56 87 PHE A O 1
ATOM 700 N N . TYR A 1 88 ? -5.890 -2.187 3.183 1.00 94.56 88 TYR A N 1
ATOM 701 C CA . TYR A 1 88 ? -7.232 -1.951 2.671 1.00 94.56 88 TYR A CA 1
ATOM 702 C C . TYR A 1 88 ? -7.101 -1.420 1.247 1.00 94.56 88 TYR A C 1
ATOM 704 O O . TYR A 1 88 ? -6.528 -0.349 1.040 1.00 94.56 88 TYR A O 1
ATOM 712 N N . ASN A 1 89 ? -7.615 -2.169 0.271 1.00 92.62 89 ASN A N 1
ATOM 713 C CA . ASN A 1 89 ? -7.676 -1.710 -1.109 1.00 92.62 89 ASN A CA 1
ATOM 714 C C . ASN A 1 89 ? -9.066 -1.158 -1.421 1.00 92.62 89 ASN A C 1
ATOM 716 O O . ASN A 1 89 ? -10.053 -1.885 -1.313 1.00 92.62 89 ASN A O 1
ATOM 720 N N . ASN A 1 90 ? -9.119 0.092 -1.868 1.00 89.62 90 ASN A N 1
ATOM 721 C CA . ASN A 1 90 ? -10.333 0.777 -2.283 1.00 89.62 90 ASN A CA 1
ATOM 722 C C . ASN A 1 90 ? -10.209 1.230 -3.748 1.00 89.62 90 ASN A C 1
ATOM 724 O O . ASN A 1 90 ? -9.852 2.382 -4.001 1.00 89.62 90 ASN A O 1
ATOM 728 N N . PRO A 1 91 ? -10.408 0.331 -4.732 1.00 81.38 91 PRO A N 1
ATOM 729 C CA . PRO A 1 91 ? -10.391 0.701 -6.142 1.00 81.38 91 PRO A CA 1
ATOM 730 C C . PRO A 1 91 ? -11.344 1.868 -6.414 1.00 81.38 91 PRO A C 1
ATOM 732 O O . PRO A 1 91 ? -12.478 1.870 -5.943 1.00 81.38 91 PRO A O 1
ATOM 735 N N . MET A 1 92 ? -10.888 2.858 -7.192 1.00 69.62 92 MET A N 1
ATOM 736 C CA . MET A 1 92 ? -11.774 3.865 -7.775 1.00 69.62 92 MET A CA 1
ATOM 737 C C . MET A 1 92 ? -12.681 3.139 -8.765 1.00 69.62 92 MET A C 1
ATOM 739 O O . MET A 1 92 ? -12.321 2.945 -9.923 1.00 69.62 92 MET A O 1
ATOM 743 N N . MET A 1 93 ? -13.823 2.665 -8.285 1.00 63.75 93 MET A N 1
ATOM 744 C CA . MET A 1 93 ? -14.817 2.009 -9.122 1.00 63.75 93 MET A CA 1
ATOM 745 C C . MET A 1 93 ? -15.929 2.993 -9.472 1.00 63.75 93 MET A C 1
ATOM 747 O O . MET A 1 93 ? -16.017 4.089 -8.909 1.00 63.75 93 MET A O 1
ATOM 751 N N . GLY A 1 94 ? -16.745 2.614 -10.456 1.00 63.59 94 GLY A N 1
ATOM 752 C CA . GLY A 1 94 ? -17.892 3.401 -10.897 1.00 63.59 94 GLY A CA 1
ATOM 753 C C . GLY A 1 94 ? -18.842 3.773 -9.745 1.00 63.59 94 GLY A C 1
ATOM 754 O O . GLY A 1 94 ? -18.713 3.268 -8.627 1.00 63.59 94 GLY A O 1
ATOM 755 N N . PRO A 1 95 ? -19.818 4.659 -10.001 1.00 58.00 95 PRO A N 1
ATOM 756 C CA . PRO A 1 95 ? -20.666 5.253 -8.965 1.00 58.00 95 PRO A CA 1
ATOM 757 C C . PRO A 1 95 ? -21.375 4.236 -8.053 1.00 58.00 95 PRO A C 1
ATOM 759 O O . PRO A 1 95 ? -21.665 4.579 -6.906 1.00 58.00 95 PRO A O 1
ATOM 762 N N . ASP A 1 96 ? -21.585 3.006 -8.529 1.00 65.00 96 ASP A N 1
ATOM 763 C CA . ASP A 1 96 ? -22.424 1.989 -7.890 1.00 65.00 96 ASP A CA 1
ATOM 764 C C . ASP A 1 96 ? -21.673 1.020 -6.955 1.00 65.00 96 ASP A C 1
ATOM 766 O O . ASP A 1 96 ? -22.307 0.263 -6.219 1.00 65.00 96 ASP A O 1
ATOM 770 N N . GLU A 1 97 ? -20.335 1.038 -6.924 1.00 75.31 97 GLU A N 1
ATOM 771 C CA . GLU A 1 97 ? -19.542 0.089 -6.127 1.00 75.31 97 GLU A CA 1
ATOM 772 C C . GLU A 1 97 ? -18.472 0.794 -5.285 1.00 75.31 97 GLU A C 1
ATOM 774 O O . GLU A 1 97 ? -17.268 0.618 -5.463 1.00 75.31 97 GLU A O 1
ATOM 779 N N . LYS A 1 98 ? -18.929 1.611 -4.335 1.00 86.00 98 LYS A N 1
ATOM 780 C CA . LYS A 1 98 ? -18.054 2.315 -3.394 1.00 86.00 98 LYS A CA 1
ATOM 781 C C . LYS A 1 98 ? -17.941 1.572 -2.066 1.00 86.00 98 LYS A C 1
ATOM 783 O O . LYS A 1 98 ? -18.934 1.053 -1.548 1.00 86.00 98 LYS A O 1
ATOM 788 N N . TYR A 1 99 ? -16.742 1.587 -1.494 1.00 90.69 99 TYR A N 1
ATOM 789 C CA . TYR A 1 99 ? -16.422 0.921 -0.237 1.00 90.69 99 TYR A CA 1
ATOM 790 C C . TYR A 1 99 ? -15.853 1.911 0.780 1.00 90.69 99 TYR A C 1
ATOM 792 O O . TYR A 1 99 ? -15.227 2.918 0.433 1.00 90.69 99 TYR A O 1
ATOM 800 N N . THR A 1 100 ? -16.083 1.601 2.050 1.00 92.94 100 THR A N 1
ATOM 801 C CA . THR A 1 100 ? -15.462 2.263 3.199 1.00 92.94 100 THR A CA 1
ATOM 802 C C . THR A 1 100 ? -15.090 1.206 4.228 1.00 92.94 100 THR A C 1
ATOM 804 O O . THR A 1 100 ? -15.619 0.090 4.193 1.00 92.94 100 THR A O 1
ATOM 807 N N . ALA A 1 101 ? -14.190 1.532 5.146 1.00 95.50 101 ALA A N 1
ATOM 808 C CA . ALA A 1 101 ? -13.847 0.644 6.236 1.00 95.50 101 ALA A CA 1
ATOM 809 C C . ALA A 1 101 ? -13.748 1.387 7.569 1.00 95.50 101 ALA A C 1
ATOM 811 O O . ALA A 1 101 ? -13.391 2.560 7.615 1.00 95.50 101 ALA A O 1
ATOM 812 N N . THR A 1 102 ? -14.042 0.698 8.670 1.00 9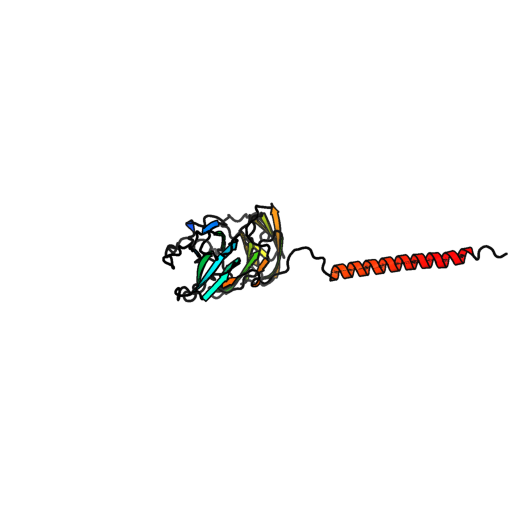6.69 102 THR A N 1
ATOM 813 C CA . THR A 1 102 ? -13.818 1.222 10.022 1.00 96.69 102 THR A CA 1
ATOM 814 C C . THR A 1 102 ? -12.696 0.460 10.704 1.00 96.69 102 THR A C 1
ATOM 816 O O . THR A 1 102 ? -12.611 -0.761 10.624 1.00 96.69 102 THR A O 1
ATOM 819 N N . LEU A 1 103 ? -11.816 1.196 11.370 1.00 97.00 103 LEU A N 1
ATOM 820 C CA . LEU A 1 103 ? -10.658 0.717 12.107 1.00 97.00 103 LEU A CA 1
ATOM 821 C C . LEU A 1 103 ? -10.923 0.872 13.607 1.00 97.00 103 LEU A C 1
ATOM 823 O O . LEU A 1 103 ? -11.285 1.955 14.066 1.00 97.00 103 LEU A O 1
ATOM 827 N N . LYS A 1 104 ? -10.708 -0.196 14.374 1.00 96.88 104 LYS A N 1
ATOM 828 C CA . LYS A 1 104 ? -10.888 -0.230 15.834 1.00 96.88 104 LYS A CA 1
ATOM 829 C C . LYS A 1 104 ? -9.848 -1.124 16.504 1.00 96.88 104 LYS A C 1
ATOM 831 O O . LYS A 1 104 ? -9.270 -2.006 15.865 1.00 96.88 104 LYS A O 1
ATOM 836 N N . CYS A 1 105 ? -9.647 -0.947 17.806 1.00 97.62 105 CYS A N 1
ATOM 837 C CA . CYS A 1 105 ? -8.890 -1.914 18.600 1.00 97.62 105 CYS A CA 1
ATOM 838 C C . CYS A 1 105 ? -9.670 -3.234 18.701 1.00 97.62 105 CYS A C 1
ATOM 840 O O . CYS A 1 105 ? -10.891 -3.226 18.864 1.00 97.62 105 CYS A O 1
ATOM 842 N N . THR A 1 106 ? -8.981 -4.377 18.621 1.00 97.00 106 THR A N 1
ATOM 843 C CA . THR A 1 106 ? -9.630 -5.691 18.799 1.00 97.00 106 THR A CA 1
ATOM 844 C C . THR A 1 106 ? -10.129 -5.868 20.233 1.00 97.00 106 THR A C 1
ATOM 846 O O . THR A 1 106 ? -11.212 -6.408 20.450 1.00 97.00 106 THR A O 1
ATOM 849 N N . ASP A 1 107 ? -9.347 -5.401 21.208 1.00 96.19 107 ASP A N 1
ATOM 850 C CA . ASP A 1 107 ? -9.753 -5.302 22.608 1.00 96.19 107 ASP A CA 1
ATOM 851 C C . ASP A 1 107 ? -10.316 -3.901 22.865 1.00 96.19 107 ASP A C 1
ATOM 853 O O . ASP A 1 107 ? -9.571 -2.942 23.059 1.00 96.19 107 ASP A O 1
ATOM 857 N N . SER A 1 108 ? -11.644 -3.778 22.873 1.00 95.12 108 SER A N 1
ATOM 858 C CA . SER A 1 108 ? -12.328 -2.495 23.069 1.00 95.12 108 SER A CA 1
ATOM 859 C C . SER A 1 108 ? -12.151 -1.910 24.474 1.00 95.12 108 SER A C 1
ATOM 861 O O . SER A 1 108 ? -12.633 -0.812 24.731 1.00 95.12 108 SER A O 1
ATOM 863 N N . THR A 1 109 ? -11.504 -2.621 25.400 1.00 96.81 109 THR A N 1
ATOM 864 C CA . THR A 1 109 ? -11.202 -2.112 26.747 1.00 96.81 109 THR A CA 1
ATOM 865 C C . THR A 1 109 ? -9.837 -1.435 26.833 1.00 96.81 109 THR A C 1
ATOM 867 O O . THR A 1 109 ? -9.519 -0.829 27.857 1.00 96.81 109 THR A O 1
ATOM 870 N N . LYS A 1 110 ? -9.028 -1.512 25.769 1.00 96.50 110 LYS A N 1
ATOM 871 C CA . LYS A 1 110 ? -7.661 -0.989 25.733 1.00 96.50 110 LYS A CA 1
ATOM 872 C C . LYS A 1 110 ? -7.475 0.018 24.610 1.00 96.50 110 LYS A C 1
ATOM 874 O O . LYS A 1 110 ? -8.160 -0.011 23.595 1.00 96.50 110 LYS A O 1
ATOM 879 N N . GLU A 1 111 ? -6.509 0.900 24.822 1.00 96.12 111 GLU A N 1
ATOM 880 C CA . GLU A 1 111 ? -5.972 1.760 23.776 1.00 96.12 111 GLU A CA 1
ATOM 881 C C . GLU A 1 111 ? -5.079 0.944 22.830 1.00 96.12 111 GLU A C 1
ATOM 883 O O . GLU A 1 111 ? -4.372 0.034 23.272 1.00 96.12 111 GLU A O 1
ATOM 888 N N . CYS A 1 112 ? -5.079 1.292 21.545 1.00 95.69 112 CYS A N 1
ATOM 889 C CA . CYS A 1 112 ? -4.145 0.751 20.564 1.00 95.69 112 CYS A CA 1
ATOM 890 C C . CYS A 1 112 ? -3.554 1.861 19.688 1.00 95.69 112 CYS A C 1
ATOM 892 O O . CYS A 1 112 ? -4.189 2.883 19.418 1.00 95.69 112 CYS A O 1
ATOM 894 N N . LYS A 1 113 ? -2.318 1.651 19.228 1.00 95.19 113 LYS A N 1
ATOM 895 C CA . LYS A 1 113 ? -1.610 2.573 18.333 1.00 95.19 113 LYS A CA 1
ATOM 896 C C . LYS A 1 113 ? -1.481 1.984 16.944 1.00 95.19 113 LYS A C 1
ATOM 898 O O . LYS A 1 113 ? -1.116 0.819 16.796 1.00 95.19 113 LYS A O 1
ATOM 903 N N . VAL A 1 114 ? -1.745 2.792 15.926 1.00 94.50 114 VAL A N 1
ATOM 904 C CA . VAL A 1 114 ? -1.758 2.349 14.530 1.00 94.50 114 VAL A CA 1
ATOM 905 C C . VAL A 1 114 ? -0.970 3.327 13.674 1.00 94.50 114 VAL A C 1
ATOM 907 O O . VAL A 1 114 ? -1.190 4.533 13.721 1.00 94.50 114 VAL A O 1
ATOM 910 N N . GLN A 1 115 ? -0.051 2.798 12.879 1.00 92.88 115 GLN A N 1
ATOM 911 C CA . GLN A 1 115 ? 0.590 3.478 11.767 1.00 92.88 115 GLN A CA 1
ATOM 912 C C . GLN A 1 115 ? -0.238 3.276 10.503 1.00 92.88 115 GLN A C 1
ATOM 914 O O . GLN A 1 115 ? -0.574 2.154 10.126 1.00 92.88 115 GLN A O 1
ATOM 919 N N . LEU A 1 116 ? -0.536 4.387 9.845 1.00 91.81 116 LEU A N 1
ATOM 920 C CA . LEU A 1 116 ? -1.292 4.459 8.609 1.00 91.81 116 LEU A CA 1
ATOM 921 C C . LEU A 1 116 ? -0.414 5.061 7.520 1.00 91.81 116 LEU A C 1
ATOM 923 O O . LEU A 1 116 ? 0.240 6.086 7.738 1.00 91.81 116 LEU A O 1
ATOM 927 N N . LYS A 1 117 ? -0.449 4.458 6.334 1.00 89.75 117 LYS A N 1
ATOM 928 C CA . LYS A 1 117 ? 0.042 5.067 5.097 1.00 89.75 117 LYS A CA 1
ATOM 929 C C . LYS A 1 117 ? -1.100 5.105 4.097 1.00 89.75 117 LYS A C 1
ATOM 931 O O . LYS A 1 117 ? -1.625 4.061 3.722 1.00 89.75 117 LYS A O 1
ATOM 936 N N . THR A 1 118 ? -1.466 6.306 3.675 1.00 88.19 118 THR A N 1
ATOM 937 C CA . THR A 1 118 ? -2.427 6.505 2.593 1.00 88.19 118 THR A CA 1
ATOM 938 C C . THR A 1 118 ? -1.765 6.176 1.261 1.00 88.19 118 THR A C 1
ATOM 940 O O . THR A 1 118 ? -0.662 6.651 0.974 1.00 88.19 118 THR A O 1
ATOM 943 N N . GLU A 1 119 ? -2.448 5.397 0.431 1.00 85.19 119 GLU A N 1
ATOM 944 C CA . GLU A 1 119 ? -2.072 5.163 -0.957 1.00 85.19 119 GLU A CA 1
ATOM 945 C C . GLU A 1 119 ? -3.003 5.938 -1.881 1.00 85.19 119 GLU A C 1
ATOM 947 O O . GLU A 1 119 ? -4.210 5.702 -1.923 1.00 85.19 119 GLU A O 1
ATOM 952 N N . GLY A 1 120 ? -2.417 6.847 -2.663 1.00 71.56 120 GLY A N 1
ATOM 953 C CA . GLY A 1 120 ? -3.158 7.644 -3.642 1.00 71.56 120 GLY A CA 1
ATOM 954 C C . GLY A 1 120 ? -3.678 6.841 -4.838 1.00 71.56 120 GLY A C 1
ATOM 955 O O . GLY A 1 120 ? -4.485 7.362 -5.599 1.00 71.56 120 GLY A O 1
ATOM 956 N N . PHE A 1 121 ? -3.234 5.591 -5.007 1.00 75.56 121 PHE A N 1
ATOM 957 C CA . PHE A 1 121 ? -3.660 4.716 -6.095 1.00 75.56 121 PHE A CA 1
ATOM 958 C C . PHE A 1 121 ? -4.012 3.332 -5.551 1.00 75.56 121 PHE A C 1
ATOM 960 O O . PHE A 1 121 ? -3.165 2.715 -4.905 1.00 75.56 121 PHE A O 1
ATOM 967 N N . PRO A 1 122 ? -5.229 2.832 -5.806 1.00 83.12 122 PRO A N 1
ATOM 968 C CA . PRO A 1 122 ? -5.597 1.463 -5.494 1.00 83.12 122 PRO A CA 1
ATOM 969 C C . PRO A 1 122 ? -5.098 0.478 -6.560 1.00 83.12 122 PRO A C 1
ATOM 971 O O . PRO A 1 122 ? -4.674 0.862 -7.647 1.00 83.12 122 PRO A O 1
ATOM 974 N N . SER A 1 123 ? -5.168 -0.815 -6.249 1.00 84.44 123 SER A N 1
ATOM 975 C CA . SER A 1 123 ? -5.000 -1.880 -7.237 1.00 84.44 123 SER A CA 1
ATOM 976 C C . SER A 1 123 ? -6.333 -2.045 -7.967 1.00 84.44 123 SER A C 1
ATOM 978 O O . SER A 1 123 ? -7.338 -2.373 -7.327 1.00 84.44 123 SER A O 1
ATOM 980 N N . PHE A 1 124 ? -6.370 -1.779 -9.273 1.00 85.81 124 PHE A N 1
ATOM 981 C CA . PHE A 1 124 ? -7.593 -1.816 -10.081 1.00 85.81 124 PHE A CA 1
ATOM 982 C C . PHE A 1 124 ? -7.300 -2.204 -11.532 1.00 85.81 124 PHE A C 1
ATOM 984 O O . PHE A 1 124 ? -6.228 -1.912 -12.059 1.00 85.81 124 PHE A O 1
ATOM 991 N N . ALA A 1 125 ? -8.288 -2.811 -12.183 1.00 81.00 125 ALA A N 1
ATOM 992 C CA . ALA A 1 125 ? -8.343 -2.957 -13.630 1.00 81.00 125 ALA A CA 1
ATOM 993 C C . ALA A 1 125 ? -9.626 -2.270 -14.105 1.00 81.00 125 ALA A C 1
ATOM 995 O O . ALA A 1 125 ? -10.711 -2.606 -13.630 1.00 81.00 125 ALA A O 1
ATOM 996 N N . GLY A 1 126 ? -9.505 -1.280 -14.987 1.00 75.44 126 GLY A N 1
ATOM 997 C CA . GLY A 1 126 ? -10.649 -0.487 -15.434 1.00 75.44 126 GLY A CA 1
ATOM 998 C C . GLY A 1 126 ? -10.459 0.074 -16.833 1.00 75.44 126 GLY A C 1
ATOM 999 O O . GLY A 1 126 ? -9.333 0.236 -17.295 1.00 75.44 126 GLY A O 1
ATOM 1000 N N . ASP A 1 127 ? -11.569 0.360 -17.506 1.00 71.75 127 ASP A N 1
ATOM 1001 C CA . ASP A 1 127 ? -11.579 1.066 -18.784 1.00 71.75 127 ASP A CA 1
ATOM 1002 C C . ASP A 1 127 ? -11.642 2.573 -18.516 1.00 71.75 127 ASP A C 1
ATOM 1004 O O . ASP A 1 127 ? -12.589 3.060 -17.894 1.00 71.75 127 ASP A O 1
ATOM 1008 N N . ASN A 1 128 ? -10.615 3.303 -18.945 1.00 63.31 128 ASN A N 1
ATOM 1009 C CA . ASN A 1 128 ? -10.612 4.755 -18.940 1.00 63.31 128 ASN A CA 1
ATOM 1010 C C . ASN A 1 128 ? -10.542 5.252 -20.387 1.00 63.31 128 ASN A C 1
ATOM 1012 O O . ASN A 1 128 ? -9.550 5.018 -21.076 1.00 63.31 128 ASN A O 1
ATOM 1016 N N . GLU A 1 129 ? -11.593 5.936 -20.844 1.00 66.81 129 GLU A N 1
ATOM 1017 C CA . GLU A 1 129 ? -11.673 6.536 -22.186 1.00 66.81 129 GLU A CA 1
ATOM 1018 C C . GLU A 1 129 ? -11.384 5.548 -23.344 1.00 66.81 129 GLU A C 1
ATOM 1020 O O . GLU A 1 129 ? -10.809 5.919 -24.368 1.00 66.81 129 GLU A O 1
ATOM 1025 N N . GLY A 1 130 ? -11.777 4.274 -23.203 1.00 65.12 130 GLY A N 1
ATOM 1026 C CA . GLY A 1 130 ? -11.550 3.229 -24.210 1.00 65.12 130 GLY A CA 1
ATOM 1027 C C . GLY A 1 130 ? -10.157 2.593 -24.147 1.00 65.12 130 GLY A C 1
ATOM 1028 O O . GLY A 1 130 ? -9.794 1.814 -25.031 1.00 65.12 130 GLY A O 1
ATOM 1029 N N . THR A 1 131 ? -9.366 2.922 -23.123 1.00 67.94 131 THR A N 1
ATOM 1030 C CA . THR A 1 131 ? -8.085 2.284 -22.820 1.00 67.94 131 THR A CA 1
ATOM 1031 C C . THR A 1 131 ? -8.217 1.532 -21.503 1.00 67.94 131 THR A C 1
ATOM 1033 O O . THR A 1 131 ? -8.403 2.137 -20.447 1.00 67.94 131 THR A O 1
ATOM 1036 N N . MET A 1 132 ? -8.078 0.203 -21.537 1.00 71.31 132 MET A N 1
ATOM 1037 C CA . MET A 1 132 ? -7.929 -0.556 -20.297 1.00 71.31 132 MET A CA 1
ATOM 1038 C C . MET A 1 132 ? -6.642 -0.106 -19.607 1.00 71.31 132 MET A C 1
ATOM 1040 O O . MET A 1 132 ? -5.599 -0.062 -20.247 1.00 71.31 132 MET A O 1
ATOM 1044 N N . ILE A 1 133 ? -6.712 0.249 -18.328 1.00 81.56 133 ILE A N 1
ATOM 1045 C CA . ILE A 1 133 ? -5.556 0.521 -17.476 1.00 81.56 133 ILE A CA 1
ATOM 1046 C C . ILE A 1 133 ? -5.563 -0.518 -16.359 1.00 81.56 133 ILE A C 1
ATOM 1048 O O . ILE A 1 133 ? -6.566 -0.728 -15.676 1.00 81.56 133 ILE A O 1
ATOM 1052 N N . ASP A 1 134 ? -4.421 -1.169 -16.190 1.00 85.94 134 ASP A N 1
ATOM 1053 C CA . ASP A 1 134 ? -4.169 -2.205 -15.199 1.00 85.94 134 ASP A CA 1
ATOM 1054 C C . ASP A 1 134 ? -3.179 -1.643 -14.171 1.00 85.94 134 ASP A C 1
ATOM 1056 O O . ASP A 1 134 ? -1.963 -1.660 -14.373 1.00 85.94 134 ASP A O 1
ATOM 1060 N N . GLY A 1 135 ? -3.719 -1.068 -13.095 1.00 88.56 135 GLY A N 1
ATOM 1061 C CA . GLY A 1 135 ? -2.957 -0.568 -11.958 1.00 88.56 135 GLY A CA 1
ATOM 1062 C C . GLY A 1 135 ? -2.669 -1.696 -10.974 1.00 88.56 135 GLY A C 1
ATOM 1063 O O . GLY A 1 135 ? -3.584 -2.218 -10.333 1.00 88.56 135 GLY A O 1
ATOM 1064 N N . ARG A 1 136 ? -1.393 -2.064 -10.835 1.00 91.06 136 ARG A N 1
ATOM 1065 C CA . ARG A 1 136 ? -0.928 -3.141 -9.952 1.00 91.06 136 ARG A CA 1
ATOM 1066 C C . ARG A 1 136 ? -0.071 -2.582 -8.833 1.00 91.06 136 ARG A C 1
ATOM 1068 O O . ARG A 1 136 ? 0.968 -1.976 -9.092 1.00 91.06 136 ARG A O 1
ATOM 1075 N N . ILE A 1 137 ? -0.459 -2.845 -7.591 1.00 92.12 137 ILE A N 1
ATOM 1076 C CA . ILE A 1 137 ? 0.339 -2.470 -6.422 1.00 92.12 137 ILE A CA 1
ATOM 1077 C C . ILE A 1 137 ? 1.235 -3.635 -6.020 1.00 92.12 137 ILE A C 1
ATOM 1079 O O . ILE A 1 137 ? 0.744 -4.727 -5.720 1.00 92.12 137 ILE A O 1
ATOM 1083 N N . TYR A 1 138 ? 2.536 -3.369 -5.955 1.00 92.50 138 TYR A N 1
ATOM 1084 C CA . TYR A 1 138 ? 3.495 -4.230 -5.280 1.00 92.50 138 TYR A CA 1
ATOM 1085 C C . TYR A 1 138 ? 3.839 -3.603 -3.935 1.00 92.50 138 TYR A C 1
ATOM 1087 O O . TYR A 1 138 ? 4.410 -2.517 -3.888 1.00 92.50 138 TYR A O 1
ATOM 1095 N N . LEU A 1 139 ? 3.492 -4.271 -2.844 1.00 92.75 139 LEU A N 1
ATOM 1096 C CA . LEU A 1 139 ? 3.660 -3.752 -1.496 1.00 92.75 139 LEU A CA 1
ATOM 1097 C C . LEU A 1 139 ? 4.826 -4.459 -0.810 1.00 92.75 139 LEU A C 1
ATOM 1099 O O . LEU A 1 139 ? 4.900 -5.688 -0.834 1.00 92.75 139 LEU A O 1
ATOM 1103 N N . THR A 1 140 ? 5.732 -3.708 -0.185 1.00 92.44 140 THR A N 1
ATOM 1104 C CA . THR A 1 140 ? 6.838 -4.304 0.564 1.00 92.44 140 THR A CA 1
ATOM 1105 C C . THR A 1 140 ? 7.374 -3.420 1.682 1.00 92.44 140 THR A C 1
ATOM 1107 O O . THR A 1 140 ? 7.389 -2.196 1.589 1.00 92.44 140 THR A O 1
ATOM 1110 N N . SER A 1 141 ? 7.865 -4.049 2.744 1.00 91.38 141 SER A N 1
ATOM 1111 C CA . SER A 1 141 ? 8.593 -3.410 3.846 1.00 91.38 141 SER A CA 1
ATOM 1112 C C . SER A 1 141 ? 10.084 -3.769 3.871 1.00 91.38 141 SER A C 1
ATOM 1114 O O . SER A 1 141 ? 10.831 -3.220 4.684 1.00 91.38 141 SER A O 1
ATOM 1116 N N . ILE A 1 142 ? 10.552 -4.648 2.979 1.00 91.12 142 ILE A N 1
ATOM 1117 C CA . ILE A 1 142 ? 11.944 -5.114 2.976 1.00 91.12 142 ILE A CA 1
ATOM 1118 C C . ILE A 1 142 ? 12.908 -4.036 2.464 1.00 91.12 142 ILE A C 1
ATOM 1120 O O . ILE A 1 142 ? 12.542 -3.145 1.695 1.00 91.12 142 ILE A O 1
ATOM 1124 N N . LYS A 1 143 ? 14.170 -4.119 2.897 1.00 90.62 143 LYS A N 1
ATOM 1125 C CA . LYS A 1 143 ? 15.203 -3.125 2.560 1.00 90.62 143 LYS A CA 1
ATOM 1126 C C . LYS A 1 143 ? 15.735 -3.262 1.131 1.00 90.62 143 LYS A C 1
ATOM 1128 O O . LYS A 1 143 ? 16.238 -2.285 0.584 1.00 90.62 143 LYS A O 1
ATOM 1133 N N . SER A 1 144 ? 15.666 -4.455 0.547 1.00 92.69 144 SER A N 1
ATOM 1134 C CA . SER A 1 144 ? 16.110 -4.719 -0.819 1.00 92.69 144 SER A CA 1
ATOM 1135 C C . SER A 1 144 ? 15.381 -5.909 -1.426 1.00 92.69 144 SER A C 1
ATOM 1137 O O . SER A 1 144 ? 14.973 -6.824 -0.716 1.00 92.69 144 SER A O 1
ATOM 1139 N N . GLY A 1 145 ? 15.237 -5.910 -2.747 1.00 92.94 145 GLY A N 1
ATOM 1140 C CA . GLY A 1 145 ? 14.571 -6.990 -3.456 1.00 92.94 145 GLY A CA 1
ATOM 1141 C C . GLY A 1 145 ? 14.467 -6.744 -4.952 1.00 92.94 145 GLY A C 1
ATOM 1142 O O . GLY A 1 145 ? 15.080 -5.830 -5.511 1.00 92.94 145 GLY A O 1
ATOM 1143 N N . LYS A 1 146 ? 13.682 -7.599 -5.607 1.00 93.50 146 LYS A N 1
ATOM 1144 C CA . LYS A 1 146 ? 13.380 -7.499 -7.032 1.00 93.50 146 LYS A CA 1
ATOM 1145 C C . LYS A 1 146 ? 11.907 -7.790 -7.299 1.00 93.50 146 LYS A C 1
ATOM 1147 O O . LYS A 1 146 ? 11.308 -8.567 -6.566 1.00 93.50 146 LYS A O 1
ATOM 1152 N N . ILE A 1 147 ? 11.369 -7.179 -8.347 1.00 91.62 147 ILE A N 1
ATOM 1153 C CA . ILE A 1 147 ? 10.029 -7.426 -8.889 1.00 91.62 147 ILE A CA 1
ATOM 1154 C C . ILE A 1 147 ? 10.209 -7.786 -10.359 1.00 91.62 147 ILE A C 1
ATOM 1156 O O . ILE A 1 147 ? 10.862 -7.037 -11.091 1.00 91.62 147 ILE A O 1
ATOM 1160 N N . GLU A 1 148 ? 9.630 -8.897 -10.800 1.00 92.56 148 GLU A N 1
ATOM 1161 C CA . GLU A 1 148 ? 9.624 -9.282 -12.214 1.00 92.56 148 GLU A CA 1
ATOM 1162 C C . GLU A 1 148 ? 8.206 -9.177 -12.780 1.00 92.56 148 GLU A C 1
ATOM 1164 O O . GLU A 1 148 ? 7.255 -9.730 -12.235 1.00 92.56 148 GLU A O 1
ATOM 1169 N N . VAL A 1 149 ? 8.040 -8.459 -13.892 1.00 91.50 149 VAL A N 1
ATOM 1170 C CA . VAL A 1 149 ? 6.711 -8.209 -14.463 1.00 91.50 149 VAL A CA 1
ATOM 1171 C C . VAL A 1 149 ? 6.774 -8.024 -15.973 1.00 91.50 149 VAL A C 1
ATOM 1173 O O . VAL A 1 149 ? 7.679 -7.393 -16.510 1.00 91.50 149 VAL A O 1
ATOM 1176 N N . ASN A 1 150 ? 5.780 -8.560 -16.679 1.00 92.62 150 ASN A N 1
ATOM 1177 C CA . ASN A 1 150 ? 5.589 -8.281 -18.099 1.00 92.62 150 ASN A CA 1
ATOM 1178 C C . ASN A 1 150 ? 4.765 -6.996 -18.237 1.00 92.62 150 ASN A C 1
ATOM 1180 O O . ASN A 1 150 ? 3.570 -6.989 -17.930 1.00 92.62 150 ASN A O 1
ATOM 1184 N N . LEU A 1 151 ? 5.416 -5.910 -18.652 1.00 92.44 151 LEU A N 1
ATOM 1185 C CA . LEU A 1 151 ? 4.793 -4.607 -18.854 1.00 92.44 151 LEU A CA 1
ATOM 1186 C C . LEU A 1 151 ? 4.196 -4.497 -20.253 1.00 92.44 151 LEU A C 1
ATOM 1188 O O . LEU A 1 151 ? 4.822 -4.888 -21.236 1.00 92.44 151 LEU A O 1
ATOM 1192 N N . LYS A 1 152 ? 3.024 -3.869 -20.319 1.00 92.25 152 LYS A N 1
ATOM 1193 C CA . LYS A 1 152 ? 2.312 -3.468 -21.538 1.00 92.25 152 LYS A CA 1
ATOM 1194 C C . LYS A 1 152 ? 1.894 -1.992 -21.425 1.00 92.25 152 LYS A C 1
ATOM 1196 O O . LYS A 1 152 ? 1.919 -1.468 -20.308 1.00 92.25 152 LYS A O 1
ATOM 1201 N N . PRO A 1 153 ? 1.520 -1.304 -22.520 1.00 88.31 153 PRO A N 1
ATOM 1202 C CA . PRO A 1 153 ? 1.136 0.107 -22.512 1.00 88.31 153 PRO A CA 1
ATOM 1203 C C . PRO A 1 153 ? 0.023 0.448 -21.522 1.00 88.31 153 PRO A C 1
ATOM 1205 O O . PRO A 1 153 ? 0.014 1.551 -20.984 1.00 88.31 153 PRO A O 1
ATOM 1208 N N . GLU A 1 154 ? -0.864 -0.501 -21.251 1.00 87.94 154 GLU A N 1
ATOM 1209 C CA . GLU A 1 154 ? -1.964 -0.436 -20.293 1.00 87.94 154 GLU A CA 1
ATOM 1210 C C . GLU A 1 154 ? -1.566 -0.756 -18.844 1.00 87.94 154 GLU A C 1
ATOM 1212 O O . GLU A 1 154 ? -2.283 -0.396 -17.914 1.00 87.94 154 GLU A O 1
ATOM 1217 N N . VAL A 1 155 ? -0.429 -1.421 -18.620 1.00 89.19 155 VAL A N 1
ATOM 1218 C CA . VAL A 1 155 ? -0.025 -1.878 -17.285 1.00 89.19 155 VAL A CA 1
ATOM 1219 C C . VAL A 1 155 ? 0.785 -0.798 -16.586 1.00 89.19 155 VAL A C 1
ATOM 1221 O O . VAL A 1 155 ? 1.771 -0.270 -17.115 1.00 89.19 155 VAL A O 1
ATOM 1224 N N . ARG A 1 156 ? 0.360 -0.484 -15.366 1.00 89.38 156 ARG A N 1
ATOM 1225 C CA . ARG A 1 156 ? 1.020 0.416 -14.432 1.00 89.38 156 ARG A CA 1
ATOM 1226 C C . ARG A 1 156 ? 1.412 -0.349 -13.178 1.00 89.38 156 ARG A C 1
ATOM 1228 O O . ARG A 1 156 ? 0.563 -0.972 -12.551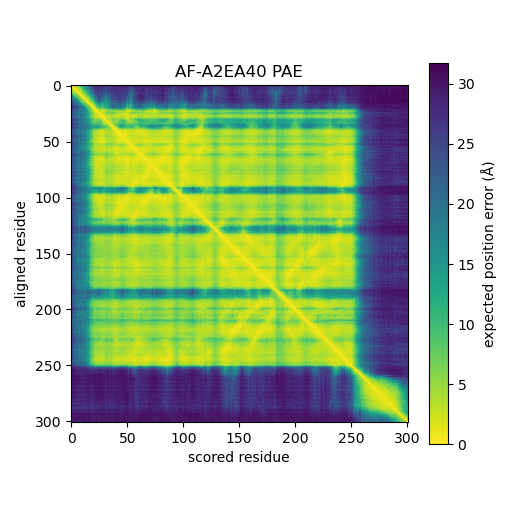 1.00 89.38 156 ARG A O 1
ATOM 1235 N N . VAL A 1 157 ? 2.684 -0.293 -12.796 1.00 91.56 157 VAL A N 1
ATOM 1236 C CA . VAL A 1 157 ? 3.167 -0.932 -11.567 1.00 91.56 157 VAL A CA 1
ATOM 1237 C C . VAL A 1 157 ? 3.499 0.139 -10.543 1.00 91.56 157 VAL A C 1
ATOM 1239 O O . VAL A 1 157 ? 4.205 1.097 -10.842 1.00 91.56 157 VAL A O 1
ATOM 1242 N N . TYR A 1 158 ? 2.994 -0.037 -9.328 1.00 91.88 158 TYR A N 1
ATOM 1243 C CA . TYR A 1 158 ? 3.201 0.869 -8.207 1.00 91.88 158 TYR A CA 1
ATOM 1244 C C . TYR A 1 158 ? 3.947 0.139 -7.088 1.00 91.88 158 TYR A C 1
ATOM 1246 O O . TYR A 1 158 ? 3.312 -0.538 -6.274 1.00 91.88 158 TYR A O 1
ATOM 1254 N N . PRO A 1 159 ? 5.290 0.227 -7.037 1.00 91.81 159 PRO A N 1
ATOM 1255 C CA . PRO A 1 159 ? 6.051 -0.224 -5.884 1.00 91.81 159 PRO A CA 1
ATOM 1256 C C . PRO A 1 159 ? 5.774 0.698 -4.694 1.00 91.81 159 PRO A C 1
ATOM 1258 O O . PRO A 1 159 ? 6.113 1.884 -4.715 1.00 91.81 159 PRO A O 1
ATOM 1261 N N . VAL A 1 160 ? 5.165 0.139 -3.655 1.00 92.00 160 VAL A N 1
ATOM 1262 C CA . VAL A 1 160 ? 4.865 0.795 -2.387 1.00 92.00 160 VAL A CA 1
ATOM 1263 C C . VAL A 1 160 ? 5.822 0.264 -1.327 1.00 92.00 160 VAL A C 1
ATOM 1265 O O . VAL A 1 160 ? 5.815 -0.922 -0.993 1.00 92.00 160 VAL A O 1
ATOM 1268 N N . LEU A 1 161 ? 6.639 1.163 -0.786 1.00 92.50 161 LEU A N 1
ATOM 1269 C CA . LEU A 1 161 ? 7.649 0.873 0.224 1.00 92.50 161 LEU A CA 1
ATOM 1270 C C . LEU A 1 161 ? 7.139 1.334 1.593 1.00 92.50 161 LEU A C 1
ATOM 1272 O O . LEU A 1 161 ? 6.818 2.510 1.771 1.00 92.50 161 LEU A O 1
ATOM 1276 N N . LEU A 1 162 ? 7.076 0.410 2.552 1.00 92.25 162 LEU A N 1
ATOM 1277 C CA . LEU A 1 162 ? 6.527 0.597 3.902 1.00 92.25 162 LEU A CA 1
ATOM 1278 C C . LEU A 1 162 ? 7.600 0.668 5.002 1.00 92.25 162 LEU A C 1
ATOM 1280 O O . LEU A 1 162 ? 7.306 0.448 6.170 1.00 92.25 162 LEU A O 1
ATOM 1284 N N . ASN A 1 163 ? 8.856 0.938 4.657 1.00 90.69 163 ASN A N 1
ATOM 1285 C CA . ASN A 1 163 ? 9.929 1.200 5.625 1.00 90.69 163 ASN A CA 1
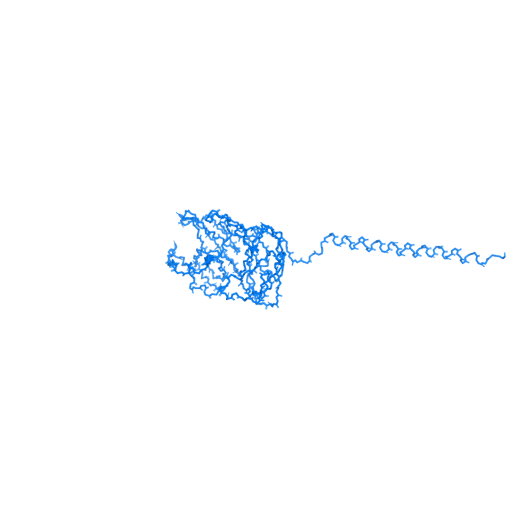ATOM 1286 C C . ASN A 1 163 ? 10.323 2.687 5.599 1.00 90.69 163 ASN A C 1
ATOM 1288 O O . ASN A 1 163 ? 9.846 3.420 4.745 1.00 90.69 163 ASN A O 1
ATOM 1292 N N . ASN A 1 164 ? 11.179 3.146 6.518 1.00 90.06 164 ASN A N 1
ATOM 1293 C CA . ASN A 1 164 ? 11.697 4.527 6.512 1.00 90.06 164 ASN A CA 1
ATOM 1294 C C . ASN A 1 164 ? 13.024 4.683 5.742 1.00 90.06 164 ASN A C 1
ATOM 1296 O O . ASN A 1 164 ? 13.745 5.662 5.945 1.00 90.06 164 ASN A O 1
ATOM 1300 N N . ASN A 1 165 ? 13.426 3.702 4.934 1.00 92.00 165 ASN A N 1
ATOM 1301 C CA . ASN A 1 165 ? 14.734 3.754 4.289 1.00 92.00 165 ASN A CA 1
ATOM 1302 C C . ASN A 1 165 ? 14.717 4.707 3.095 1.00 92.00 165 ASN A C 1
ATOM 1304 O O . ASN A 1 165 ? 13.699 4.890 2.429 1.00 92.00 165 ASN A O 1
ATOM 1308 N N . THR A 1 166 ? 15.876 5.258 2.755 1.00 93.19 166 THR A N 1
ATOM 1309 C CA . THR A 1 166 ? 16.082 5.792 1.410 1.00 93.19 166 THR A CA 1
ATOM 1310 C C . THR A 1 166 ? 16.404 4.625 0.492 1.00 93.19 166 THR A C 1
ATOM 1312 O O . THR A 1 166 ? 17.360 3.890 0.738 1.00 93.19 166 THR A O 1
ATOM 1315 N N . ILE A 1 167 ? 15.585 4.436 -0.537 1.00 93.31 167 ILE A N 1
ATOM 1316 C CA . ILE A 1 167 ? 15.645 3.297 -1.444 1.00 93.31 167 ILE A CA 1
ATOM 1317 C C . ILE A 1 167 ? 15.869 3.799 -2.863 1.00 93.31 167 ILE A C 1
ATOM 1319 O O . ILE A 1 167 ? 15.145 4.667 -3.356 1.00 93.31 167 ILE A O 1
ATOM 1323 N N . LYS A 1 168 ? 16.871 3.226 -3.523 1.00 94.75 168 LYS A N 1
ATOM 1324 C CA . LYS A 1 168 ? 17.097 3.372 -4.955 1.00 94.75 168 LYS A CA 1
ATOM 1325 C C . LYS A 1 168 ? 16.359 2.254 -5.676 1.00 94.75 168 LYS A C 1
ATOM 1327 O O . LYS A 1 168 ? 16.532 1.092 -5.326 1.00 94.75 168 LYS A O 1
ATOM 1332 N N . ILE A 1 169 ? 15.558 2.603 -6.675 1.00 94.25 169 ILE A N 1
ATOM 1333 C CA . ILE A 1 169 ? 14.839 1.677 -7.550 1.00 94.25 169 ILE A CA 1
ATOM 1334 C C . ILE A 1 169 ? 15.392 1.841 -8.962 1.00 94.25 169 ILE A C 1
ATOM 1336 O O . ILE A 1 169 ? 15.478 2.959 -9.468 1.00 94.25 169 ILE A O 1
ATOM 1340 N N . VAL A 1 170 ? 15.737 0.730 -9.602 1.00 95.12 170 VAL A N 1
ATOM 1341 C CA . VAL A 1 170 ? 16.240 0.679 -10.977 1.00 95.12 170 VAL A CA 1
ATOM 1342 C C . VAL A 1 170 ? 15.376 -0.283 -11.779 1.00 95.12 170 VAL A C 1
ATOM 1344 O O . VAL A 1 170 ? 15.136 -1.409 -11.348 1.00 95.12 170 VAL A O 1
ATOM 1347 N N . GLY A 1 171 ? 14.905 0.175 -12.934 1.00 95.25 171 GLY A N 1
ATOM 1348 C CA . GLY A 1 171 ? 14.155 -0.612 -13.903 1.00 95.25 171 GLY A CA 1
ATOM 1349 C C . GLY A 1 171 ? 15.040 -1.040 -15.066 1.00 95.25 171 GLY A C 1
ATOM 1350 O O . GLY A 1 171 ? 15.779 -0.227 -15.626 1.00 95.25 171 GLY A O 1
ATOM 1351 N N . GLU A 1 172 ? 14.931 -2.308 -15.440 1.00 94.88 172 GLU A N 1
ATOM 1352 C CA . GLU A 1 172 ? 15.572 -2.904 -16.610 1.00 94.88 172 GLU A CA 1
ATOM 1353 C C . GLU A 1 172 ? 14.510 -3.521 -17.535 1.00 94.88 172 GLU A C 1
ATOM 1355 O O . GLU A 1 172 ? 13.543 -4.089 -17.019 1.00 94.88 172 GLU A O 1
ATOM 1360 N N . PRO A 1 173 ? 14.677 -3.477 -18.872 1.00 95.69 173 PRO A N 1
ATOM 1361 C CA . PRO A 1 173 ? 15.767 -2.825 -19.609 1.00 95.69 173 PRO A CA 1
ATOM 1362 C C . PRO A 1 173 ? 15.687 -1.291 -19.575 1.00 95.69 173 PRO A C 1
ATOM 1364 O O . PRO A 1 173 ? 14.603 -0.722 -19.739 1.00 95.69 173 PRO A O 1
ATOM 1367 N N . LYS A 1 174 ? 16.829 -0.616 -19.387 1.00 93.06 174 LYS A N 1
ATOM 1368 C CA . LYS A 1 174 ? 16.893 0.855 -19.221 1.00 93.06 174 LYS A CA 1
ATOM 1369 C C . LYS A 1 174 ? 16.275 1.654 -20.371 1.00 93.06 174 LYS A C 1
ATOM 1371 O O . LYS A 1 174 ? 15.739 2.734 -20.152 1.00 93.06 174 LYS A O 1
ATOM 1376 N N . ASP A 1 175 ? 16.368 1.137 -21.590 1.00 90.50 175 ASP A N 1
ATOM 1377 C CA . ASP A 1 175 ? 15.844 1.752 -22.811 1.00 90.50 175 ASP A CA 1
ATOM 1378 C C . ASP A 1 175 ? 14.323 1.598 -22.962 1.00 90.50 175 ASP A C 1
ATOM 1380 O O . ASP A 1 175 ? 13.716 2.305 -23.764 1.00 90.50 175 ASP A O 1
ATOM 1384 N N . LYS A 1 176 ? 13.684 0.735 -22.161 1.00 91.81 176 LYS A N 1
ATOM 1385 C CA . LYS A 1 176 ? 12.255 0.400 -22.288 1.00 91.81 176 LYS A CA 1
ATOM 1386 C C . LYS A 1 176 ? 11.399 0.787 -21.097 1.00 91.81 176 LYS A C 1
ATOM 1388 O O . LYS A 1 176 ? 10.182 0.883 -21.240 1.00 91.81 176 LYS A O 1
ATOM 1393 N N . VAL A 1 177 ? 12.006 0.963 -19.930 1.00 92.56 177 VAL A N 1
ATOM 1394 C CA . VAL A 1 177 ? 11.293 1.172 -18.670 1.00 92.56 177 VAL A CA 1
ATOM 1395 C C . VAL A 1 177 ? 11.520 2.587 -18.160 1.00 92.56 177 VAL A C 1
ATOM 1397 O O . VAL A 1 177 ? 12.644 3.082 -18.151 1.00 92.56 177 VAL A O 1
ATOM 1400 N N . GLN A 1 178 ? 10.451 3.200 -17.664 1.00 91.88 178 GLN A N 1
ATOM 1401 C CA . GLN A 1 178 ? 10.481 4.477 -16.958 1.00 91.88 178 GLN A CA 1
ATOM 1402 C C . GLN A 1 178 ? 9.912 4.328 -15.549 1.00 91.88 178 GLN A C 1
ATOM 1404 O O . GLN A 1 178 ? 8.992 3.538 -15.312 1.00 91.88 178 GLN A O 1
ATOM 1409 N N . ILE A 1 179 ? 10.474 5.096 -14.617 1.00 90.44 179 ILE A N 1
ATOM 1410 C CA . ILE A 1 179 ? 10.073 5.151 -13.215 1.00 90.44 179 ILE A CA 1
ATOM 1411 C C . ILE A 1 179 ? 9.907 6.609 -12.795 1.00 90.44 179 ILE A C 1
ATOM 1413 O O . ILE A 1 179 ? 10.819 7.432 -12.918 1.00 90.44 179 ILE A O 1
ATOM 1417 N N . PHE A 1 180 ? 8.750 6.902 -12.224 1.00 86.69 180 PHE A N 1
ATOM 1418 C CA . PHE A 1 180 ? 8.347 8.209 -11.737 1.00 86.69 180 PHE A CA 1
ATOM 1419 C C . PHE A 1 180 ? 8.145 8.186 -10.227 1.00 86.69 180 PHE A C 1
ATOM 1421 O O . PHE A 1 180 ? 7.729 7.176 -9.649 1.00 86.69 180 PHE A O 1
ATOM 1428 N N . ASN A 1 181 ? 8.418 9.322 -9.589 1.00 83.06 181 ASN A N 1
ATOM 1429 C CA . ASN A 1 181 ? 7.980 9.555 -8.221 1.00 83.06 181 ASN A CA 1
ATOM 1430 C C . ASN A 1 181 ? 6.476 9.836 -8.235 1.00 83.06 181 ASN A C 1
ATOM 1432 O O . ASN A 1 181 ? 6.009 10.573 -9.099 1.00 83.06 181 ASN A O 1
ATOM 1436 N N . VAL A 1 182 ? 5.727 9.294 -7.277 1.00 77.31 182 VAL A N 1
ATOM 1437 C CA . VAL A 1 182 ? 4.324 9.696 -7.085 1.00 77.31 182 VAL A CA 1
ATOM 1438 C C . VAL A 1 182 ? 4.222 10.980 -6.254 1.00 77.31 182 VAL A C 1
ATOM 1440 O O . VAL A 1 182 ? 3.211 11.674 -6.309 1.00 77.31 182 VAL A O 1
ATOM 1443 N N . ALA A 1 183 ? 5.258 11.331 -5.488 1.00 66.94 183 ALA A N 1
ATOM 1444 C CA . ALA A 1 183 ? 5.297 12.625 -4.817 1.00 66.94 183 ALA A CA 1
ATOM 1445 C C . ALA A 1 183 ? 5.417 13.756 -5.854 1.00 66.94 183 ALA A C 1
ATOM 1447 O O . ALA A 1 183 ? 6.203 13.619 -6.788 1.00 66.94 183 ALA A O 1
ATOM 1448 N N . ASP A 1 184 ? 4.687 14.865 -5.647 1.00 51.91 184 ASP A N 1
ATOM 1449 C CA . ASP A 1 184 ? 4.710 16.122 -6.432 1.00 51.91 184 ASP A CA 1
ATOM 1450 C C . ASP A 1 184 ? 6.081 16.846 -6.393 1.00 51.91 184 ASP A C 1
ATOM 1452 O O . ASP A 1 184 ? 6.169 18.070 -6.273 1.00 51.91 184 ASP A O 1
ATOM 1456 N N . GLU A 1 185 ? 7.182 16.105 -6.404 1.00 59.59 185 GLU A N 1
ATOM 1457 C CA . GLU A 1 185 ? 8.515 16.660 -6.528 1.00 59.59 185 GLU A CA 1
ATOM 1458 C C . GLU A 1 185 ? 8.740 17.018 -8.003 1.00 59.59 185 GLU A C 1
ATOM 1460 O O . GLU A 1 185 ? 8.405 16.224 -8.888 1.00 59.59 185 GLU A O 1
ATOM 1465 N N . PRO A 1 186 ? 9.259 18.222 -8.301 1.00 57.69 186 PRO A N 1
ATOM 1466 C CA . PRO A 1 186 ? 9.563 18.595 -9.671 1.00 57.69 186 PRO A CA 1
ATOM 1467 C C . PRO A 1 186 ? 10.541 17.578 -10.258 1.00 57.69 186 PRO A C 1
ATOM 1469 O O . PRO A 1 186 ? 11.582 17.303 -9.662 1.00 57.69 186 PRO A O 1
ATOM 1472 N N . ASP A 1 187 ? 10.183 17.022 -11.415 1.00 63.19 187 ASP A N 1
ATOM 1473 C CA . ASP A 1 187 ? 10.983 15.990 -12.067 1.00 63.19 187 ASP A CA 1
ATOM 1474 C C . ASP A 1 187 ? 12.402 16.523 -12.319 1.00 63.19 187 ASP A C 1
ATOM 1476 O O . ASP A 1 187 ? 12.600 17.539 -13.003 1.00 63.19 187 ASP A O 1
ATOM 1480 N N . ASP A 1 188 ? 13.397 15.845 -11.749 1.00 69.81 188 ASP A N 1
ATOM 1481 C CA . ASP A 1 188 ? 14.796 16.134 -12.025 1.00 69.81 188 ASP A CA 1
ATOM 1482 C C . ASP A 1 188 ? 15.098 15.728 -13.469 1.00 69.81 188 ASP A C 1
ATOM 1484 O O . ASP A 1 188 ? 15.268 14.551 -13.791 1.00 69.81 188 ASP A O 1
ATOM 1488 N N . LYS A 1 189 ? 15.182 16.729 -14.348 1.00 69.06 189 LYS A N 1
ATOM 1489 C CA . LYS A 1 189 ? 15.453 16.545 -15.780 1.00 69.06 189 LYS A CA 1
ATOM 1490 C C . LYS A 1 189 ? 16.815 15.907 -16.072 1.00 69.06 189 LYS A C 1
ATOM 1492 O O . LYS A 1 189 ? 17.061 15.540 -17.217 1.00 69.06 189 LYS A O 1
ATOM 1497 N N . THR A 1 190 ? 17.707 15.819 -15.084 1.00 73.88 190 THR A N 1
ATOM 1498 C CA . THR A 1 190 ? 19.036 15.206 -15.227 1.00 73.88 190 THR A CA 1
ATOM 1499 C C . THR A 1 190 ? 19.078 13.743 -14.785 1.00 73.88 190 THR A C 1
ATOM 1501 O O . THR A 1 190 ? 20.065 13.052 -15.043 1.00 73.88 190 THR A O 1
ATOM 1504 N N . ARG A 1 191 ? 18.000 13.245 -14.168 1.00 81.44 191 ARG A N 1
ATOM 1505 C CA . ARG A 1 191 ? 17.864 11.857 -13.719 1.00 81.44 191 ARG A CA 1
ATOM 1506 C C . ARG A 1 191 ? 17.662 10.910 -14.903 1.00 81.44 191 ARG A C 1
ATOM 1508 O O . ARG A 1 191 ? 16.914 11.202 -15.834 1.00 81.44 191 ARG A O 1
ATOM 1515 N N . SER A 1 192 ? 18.272 9.727 -14.830 1.00 85.06 192 SER A N 1
ATOM 1516 C CA . SER A 1 192 ? 17.966 8.632 -15.756 1.00 85.06 192 SER A CA 1
ATOM 1517 C C . SER A 1 192 ? 16.493 8.216 -15.617 1.00 85.06 192 SER A C 1
ATOM 1519 O O . SER A 1 192 ? 16.052 7.926 -14.504 1.00 85.06 192 SER A O 1
ATOM 1521 N N . PRO A 1 193 ? 15.720 8.117 -16.712 1.00 87.25 193 PRO A N 1
ATOM 1522 C CA . PRO A 1 193 ? 14.272 7.890 -16.645 1.00 87.25 193 PRO A CA 1
ATOM 1523 C C . PRO A 1 193 ? 13.894 6.548 -16.003 1.00 87.25 193 PRO A C 1
ATOM 1525 O O . PRO A 1 193 ? 12.796 6.406 -15.474 1.00 87.25 193 PRO A O 1
ATOM 1528 N N . ASN A 1 194 ? 14.802 5.572 -16.005 1.00 92.19 194 ASN A N 1
ATOM 1529 C CA . ASN A 1 194 ? 14.597 4.227 -15.476 1.00 92.19 194 ASN A CA 1
ATOM 1530 C C . ASN A 1 194 ? 15.066 4.049 -14.015 1.00 92.19 194 ASN A C 1
ATOM 1532 O O . ASN A 1 194 ? 15.042 2.930 -13.507 1.00 92.19 194 ASN A O 1
ATOM 1536 N N . GLU A 1 195 ? 15.537 5.103 -13.345 1.00 93.00 195 GLU A N 1
ATOM 1537 C CA . GLU A 1 195 ? 16.085 5.025 -11.986 1.00 93.00 195 GLU A CA 1
ATOM 1538 C C . GLU A 1 195 ? 15.532 6.138 -11.105 1.00 93.00 195 GLU A C 1
ATOM 1540 O O . GLU A 1 195 ? 15.590 7.301 -11.486 1.00 93.00 195 GLU A O 1
ATOM 1545 N N . ILE A 1 196 ? 15.091 5.815 -9.890 1.00 92.31 196 ILE A N 1
ATOM 1546 C CA . ILE A 1 196 ? 14.693 6.808 -8.888 1.00 92.31 196 ILE A CA 1
ATOM 1547 C C . ILE A 1 196 ? 15.293 6.498 -7.518 1.00 92.31 196 ILE A C 1
ATOM 1549 O O . ILE A 1 196 ? 15.468 5.340 -7.159 1.00 92.31 196 ILE A O 1
ATOM 1553 N N . THR A 1 197 ? 15.559 7.534 -6.724 1.00 91.81 197 THR A N 1
ATOM 1554 C CA . THR A 1 197 ? 15.798 7.400 -5.284 1.00 91.81 197 THR A CA 1
ATOM 1555 C C . THR A 1 197 ? 14.639 8.037 -4.528 1.00 91.81 197 THR A C 1
ATOM 1557 O O . THR A 1 197 ? 14.346 9.211 -4.740 1.00 91.81 197 THR A O 1
ATOM 1560 N N . ILE A 1 198 ? 13.982 7.275 -3.652 1.00 88.88 198 ILE A N 1
ATOM 1561 C CA . ILE A 1 198 ? 12.880 7.758 -2.814 1.00 88.88 198 ILE A CA 1
ATOM 1562 C C . ILE A 1 198 ? 13.165 7.499 -1.338 1.00 88.88 198 ILE A C 1
ATOM 1564 O O . ILE A 1 198 ? 13.639 6.432 -0.959 1.00 88.88 198 ILE A O 1
ATOM 1568 N N . THR A 1 199 ? 12.843 8.466 -0.481 1.00 88.75 199 THR A N 1
ATOM 1569 C CA . THR A 1 199 ? 12.773 8.231 0.966 1.00 88.75 199 THR A CA 1
ATOM 1570 C C . THR A 1 199 ? 11.409 7.636 1.292 1.00 88.75 199 THR A C 1
ATOM 1572 O O . THR A 1 199 ? 10.379 8.300 1.130 1.00 88.75 199 THR A O 1
ATOM 1575 N N . ALA A 1 200 ? 11.413 6.366 1.686 1.00 84.00 200 ALA A N 1
ATOM 1576 C CA . ALA A 1 200 ? 10.235 5.636 2.109 1.00 84.00 200 ALA A CA 1
ATOM 1577 C C . ALA A 1 200 ? 9.788 6.101 3.525 1.00 84.00 200 ALA A C 1
ATOM 1579 O O . ALA A 1 200 ? 10.602 6.678 4.252 1.00 84.00 200 ALA A O 1
ATOM 1580 N N . PRO A 1 201 ? 8.512 5.918 3.923 1.00 86.06 201 PRO A N 1
ATOM 1581 C CA . PRO A 1 201 ? 7.456 5.265 3.173 1.00 86.06 201 PRO A CA 1
ATOM 1582 C C . PRO A 1 201 ? 7.090 6.079 1.945 1.00 86.06 201 PRO A C 1
ATOM 1584 O O . PRO A 1 201 ? 6.978 7.303 1.999 1.00 86.06 201 PRO A O 1
ATOM 1587 N N . GLY A 1 202 ? 6.965 5.414 0.809 1.00 85.50 202 GLY A N 1
ATOM 1588 C CA . GLY A 1 202 ? 6.852 6.097 -0.469 1.00 85.50 202 GLY A CA 1
ATOM 1589 C C . GLY A 1 202 ? 6.330 5.170 -1.542 1.00 85.50 202 GLY A C 1
ATOM 1590 O O . GLY A 1 202 ? 6.371 3.951 -1.396 1.00 85.50 202 GLY A O 1
ATOM 1591 N N . THR A 1 203 ? 5.827 5.774 -2.606 1.00 87.62 203 THR A N 1
ATOM 1592 C CA . THR A 1 203 ? 5.284 5.053 -3.749 1.00 87.62 203 THR A CA 1
ATOM 1593 C C . THR A 1 203 ? 5.962 5.597 -4.993 1.00 87.62 203 THR A C 1
ATOM 1595 O O . THR A 1 203 ? 6.053 6.811 -5.180 1.00 87.62 203 THR A O 1
ATOM 1598 N N . ALA A 1 204 ? 6.472 4.695 -5.818 1.00 87.19 204 ALA A N 1
ATOM 1599 C CA . ALA A 1 204 ? 6.886 5.010 -7.175 1.00 87.19 204 ALA A CA 1
ATOM 1600 C C . ALA A 1 204 ? 5.828 4.484 -8.143 1.00 87.19 204 ALA A C 1
ATOM 1602 O O . ALA A 1 204 ? 4.997 3.648 -7.787 1.00 87.19 204 ALA A O 1
ATOM 1603 N N . PHE A 1 205 ? 5.869 4.967 -9.372 1.00 88.19 205 PHE A N 1
ATOM 1604 C CA . PHE A 1 205 ? 5.065 4.440 -10.456 1.00 88.19 205 PHE A CA 1
ATOM 1605 C C . PHE A 1 205 ? 5.985 4.098 -11.628 1.00 88.19 205 PHE A C 1
ATOM 1607 O O . PHE A 1 205 ? 6.864 4.885 -11.973 1.00 88.19 205 PHE A O 1
ATOM 1614 N N . SER A 1 206 ? 5.810 2.930 -12.236 1.00 86.50 206 SER A N 1
ATOM 1615 C CA . SER A 1 206 ? 6.602 2.489 -13.377 1.00 86.50 206 SER A CA 1
ATOM 1616 C C . SER A 1 206 ? 5.761 1.949 -14.528 1.00 86.50 206 SER A C 1
ATOM 1618 O O . SER A 1 206 ? 4.681 1.373 -14.357 1.00 86.50 206 SER A O 1
ATOM 1620 N N . GLY A 1 207 ? 6.289 2.134 -15.736 1.00 88.88 207 GLY A N 1
ATOM 1621 C CA . GLY A 1 207 ? 5.661 1.706 -16.980 1.00 88.88 207 GLY A CA 1
ATOM 1622 C C . GLY A 1 207 ? 6.651 1.652 -18.139 1.00 88.88 207 GLY A C 1
ATOM 1623 O O . GLY A 1 207 ? 7.860 1.809 -17.959 1.00 88.88 207 GLY A O 1
ATOM 1624 N N . LEU A 1 208 ? 6.122 1.421 -19.337 1.00 88.31 208 LEU A N 1
ATOM 1625 C CA . LEU A 1 208 ? 6.897 1.431 -20.575 1.00 88.31 208 LEU A CA 1
ATOM 1626 C C . LEU A 1 208 ? 7.225 2.855 -21.033 1.00 88.31 208 LEU A C 1
ATOM 1628 O O . LEU A 1 208 ? 6.409 3.761 -20.850 1.00 88.31 208 LEU A O 1
ATOM 1632 N N . ASN A 1 209 ? 8.381 3.025 -21.673 1.00 85.00 209 ASN A N 1
ATOM 1633 C CA . ASN A 1 209 ? 8.730 4.228 -22.426 1.00 85.00 209 ASN A CA 1
ATOM 1634 C C . ASN A 1 209 ? 7.758 4.457 -23.595 1.00 85.00 209 ASN A C 1
ATOM 1636 O O . ASN A 1 209 ? 7.130 3.530 -24.112 1.00 85.00 209 ASN A O 1
ATOM 1640 N N . ILE A 1 210 ? 7.642 5.713 -24.030 1.00 80.75 210 ILE A N 1
ATOM 1641 C CA . ILE A 1 210 ? 6.786 6.085 -25.163 1.00 80.75 210 ILE A CA 1
ATOM 1642 C C . ILE A 1 210 ? 7.235 5.327 -26.421 1.00 80.75 210 ILE A C 1
ATOM 1644 O O . ILE A 1 210 ? 8.399 5.393 -26.805 1.00 80.75 210 ILE A O 1
ATOM 1648 N N . GLY A 1 211 ? 6.293 4.650 -27.083 1.00 83.06 211 GLY A N 1
ATOM 1649 C CA . GLY A 1 211 ? 6.531 3.893 -28.319 1.00 83.06 211 GLY A CA 1
ATOM 1650 C C . GLY A 1 211 ? 6.788 2.396 -28.117 1.00 83.06 211 GLY A C 1
ATOM 1651 O O . GLY A 1 211 ? 6.685 1.635 -29.080 1.00 83.06 211 GLY A O 1
ATOM 1652 N N . GLU A 1 212 ? 7.039 1.953 -26.884 1.00 88.88 212 GLU A N 1
ATOM 1653 C CA . GLU A 1 212 ? 7.205 0.535 -26.561 1.00 88.88 212 GLU A CA 1
ATOM 1654 C C . GLU A 1 212 ? 5.854 -0.186 -26.456 1.00 88.88 212 GLU A C 1
ATOM 1656 O O . GLU A 1 212 ? 4.870 0.358 -25.952 1.00 88.88 212 GLU A O 1
ATOM 1661 N N . LYS A 1 213 ? 5.809 -1.440 -26.926 1.00 91.06 213 LYS A N 1
ATOM 1662 C CA . LYS A 1 213 ? 4.585 -2.265 -26.939 1.00 91.06 213 LYS A CA 1
ATOM 1663 C C . LYS A 1 213 ? 4.537 -3.327 -25.850 1.00 91.06 213 LYS A C 1
ATOM 1665 O O . LYS A 1 2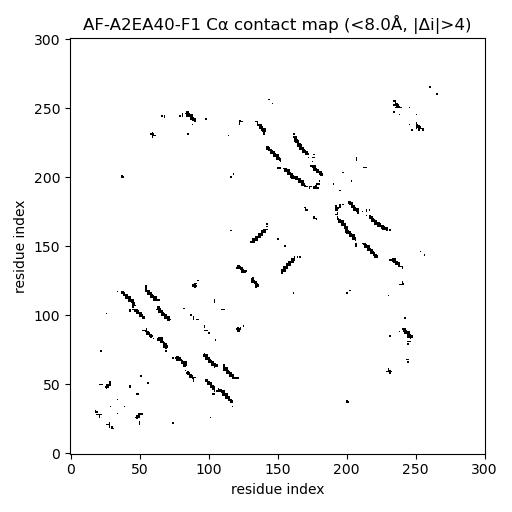13 ? 3.453 -3.711 -25.438 1.00 91.06 213 LYS A O 1
ATOM 1670 N N . GLU A 1 214 ? 5.685 -3.849 -25.438 1.00 94.81 214 GLU A N 1
ATOM 1671 C CA . GLU A 1 214 ? 5.790 -4.850 -24.379 1.00 94.81 214 GLU A CA 1
ATOM 1672 C C . GLU A 1 214 ? 7.251 -4.973 -23.939 1.00 94.81 214 GLU A C 1
ATOM 1674 O O . GLU A 1 214 ? 8.167 -4.905 -24.765 1.00 94.81 214 GLU A O 1
ATOM 1679 N N . ALA A 1 215 ? 7.478 -5.196 -22.647 1.00 94.19 215 ALA A N 1
ATOM 1680 C CA . ALA A 1 215 ? 8.791 -5.563 -22.135 1.00 94.19 215 ALA A CA 1
ATOM 1681 C C . ALA A 1 215 ? 8.661 -6.473 -20.914 1.00 94.19 215 ALA A C 1
ATOM 1683 O O . ALA A 1 215 ? 7.876 -6.203 -20.004 1.00 94.19 215 ALA A O 1
ATOM 1684 N N . LYS A 1 216 ? 9.488 -7.521 -20.851 1.00 95.25 216 LYS A N 1
ATOM 1685 C CA . LYS A 1 216 ? 9.753 -8.203 -19.585 1.00 95.25 216 LYS A CA 1
ATOM 1686 C C . LYS A 1 216 ? 10.664 -7.299 -18.762 1.00 95.25 216 LYS A C 1
ATOM 1688 O O . LYS A 1 216 ? 11.835 -7.145 -19.106 1.00 95.25 216 LYS A O 1
ATOM 1693 N N . ALA A 1 217 ? 10.105 -6.690 -17.729 1.00 93.94 217 ALA A N 1
ATOM 1694 C CA . ALA A 1 217 ? 10.792 -5.740 -16.881 1.00 93.94 217 ALA A CA 1
ATOM 1695 C C . ALA A 1 217 ? 11.215 -6.376 -15.558 1.00 93.94 217 ALA A C 1
ATOM 1697 O O . ALA A 1 217 ? 10.491 -7.192 -14.977 1.00 93.94 217 ALA A O 1
ATOM 1698 N N . THR A 1 218 ? 12.367 -5.937 -15.066 1.00 95.56 218 THR A N 1
ATOM 1699 C CA . THR A 1 218 ? 12.843 -6.239 -13.719 1.00 95.56 218 THR A CA 1
ATOM 1700 C C . THR A 1 218 ? 13.072 -4.928 -12.987 1.00 95.56 218 THR A C 1
ATOM 1702 O O . THR A 1 218 ? 13.837 -4.085 -13.451 1.00 95.56 218 THR A O 1
ATOM 1705 N N . PHE A 1 219 ? 12.433 -4.765 -11.832 1.00 93.88 219 PHE A N 1
ATOM 1706 C CA . PHE A 1 219 ? 12.681 -3.650 -10.927 1.00 93.88 219 PHE A CA 1
ATOM 1707 C C . PHE A 1 219 ? 13.495 -4.145 -9.745 1.00 93.88 219 PHE A C 1
ATOM 1709 O O . PHE A 1 219 ? 13.010 -4.962 -8.968 1.00 93.88 219 PHE A O 1
ATOM 1716 N N . THR A 1 220 ? 14.718 -3.659 -9.593 1.00 95.12 220 THR A N 1
ATOM 1717 C CA . THR A 1 220 ? 15.533 -3.908 -8.400 1.00 95.12 220 THR A CA 1
ATOM 1718 C C . THR A 1 220 ? 15.452 -2.710 -7.480 1.00 95.12 220 THR A C 1
ATOM 1720 O O . THR A 1 220 ? 15.516 -1.575 -7.951 1.00 95.12 220 THR A O 1
ATOM 1723 N N . TYR A 1 221 ? 15.353 -2.952 -6.182 1.00 94.00 221 TYR A N 1
ATOM 1724 C CA . TYR A 1 221 ? 15.384 -1.895 -5.186 1.00 94.00 221 TYR A CA 1
ATOM 1725 C C . TYR A 1 221 ? 16.350 -2.240 -4.065 1.00 94.00 221 TYR A C 1
ATOM 1727 O O . TYR A 1 221 ? 16.421 -3.388 -3.627 1.00 94.00 221 TYR A O 1
ATOM 1735 N N . GLU A 1 222 ? 17.095 -1.243 -3.603 1.00 94.38 222 GLU A N 1
ATOM 1736 C CA . GLU A 1 222 ? 18.027 -1.385 -2.489 1.00 94.38 222 GLU A CA 1
ATOM 1737 C C . GLU A 1 222 ? 18.027 -0.147 -1.598 1.00 94.38 222 GLU A C 1
ATOM 1739 O O . GLU A 1 222 ? 17.915 0.990 -2.062 1.00 94.38 222 GLU A O 1
ATOM 1744 N N . SER A 1 223 ? 18.175 -0.376 -0.298 1.00 93.81 223 SER A N 1
ATOM 1745 C CA . SER A 1 223 ? 18.358 0.678 0.687 1.00 93.81 223 SER A CA 1
ATOM 1746 C C . SER A 1 223 ? 19.741 1.304 0.533 1.00 93.81 223 SER A C 1
ATOM 1748 O O . SER A 1 223 ? 20.750 0.658 0.801 1.00 93.81 223 SER A O 1
ATOM 1750 N N . THR A 1 224 ? 19.786 2.585 0.180 1.00 93.06 224 THR A N 1
ATOM 1751 C CA . THR A 1 224 ? 21.012 3.396 0.175 1.00 93.06 224 THR A CA 1
ATOM 1752 C C . THR A 1 224 ? 21.267 4.051 1.530 1.00 93.06 224 THR A C 1
ATOM 1754 O O . THR A 1 224 ? 22.402 4.405 1.850 1.00 93.06 224 THR A O 1
ATOM 1757 N N . LYS A 1 225 ? 20.221 4.192 2.354 1.00 94.38 225 LYS A N 1
ATOM 1758 C CA . LYS A 1 225 ? 20.312 4.697 3.726 1.00 94.38 225 LYS A CA 1
ATOM 1759 C C . LYS A 1 225 ? 19.237 4.066 4.600 1.00 94.38 225 LYS A C 1
ATOM 1761 O O . LYS A 1 225 ? 18.054 4.138 4.275 1.00 94.38 225 LYS A O 1
ATOM 1766 N N . GLU A 1 226 ? 19.646 3.501 5.731 1.00 92.12 226 GLU A N 1
ATOM 1767 C CA . GLU A 1 226 ? 18.701 2.962 6.707 1.00 92.12 226 GLU A CA 1
ATOM 1768 C C . GLU A 1 226 ? 17.983 4.081 7.471 1.00 92.12 226 GLU A C 1
ATOM 1770 O O . GLU A 1 226 ? 18.598 5.071 7.880 1.00 92.12 226 GLU A O 1
ATOM 1775 N N . GLY A 1 227 ? 16.676 3.910 7.658 1.00 89.19 227 GLY A N 1
ATOM 1776 C CA . GLY A 1 227 ? 15.845 4.758 8.505 1.00 89.19 227 GLY A CA 1
ATOM 1777 C C . GLY A 1 227 ? 15.379 4.045 9.772 1.00 89.19 227 GLY A C 1
ATOM 1778 O O . GLY A 1 227 ? 15.783 2.924 10.079 1.00 89.19 227 GLY A O 1
ATOM 1779 N N . ASN A 1 228 ? 14.487 4.702 10.514 1.00 87.81 228 ASN A N 1
ATOM 1780 C CA . ASN A 1 228 ? 13.916 4.144 11.739 1.00 87.81 228 ASN A CA 1
ATOM 1781 C C . ASN A 1 228 ? 12.988 2.959 11.445 1.00 87.81 228 ASN A C 1
ATOM 1783 O O . ASN A 1 228 ? 12.247 2.962 10.460 1.00 87.81 228 ASN A O 1
ATOM 1787 N N . LYS A 1 229 ? 12.958 1.975 12.346 1.00 85.56 229 LYS A N 1
ATOM 1788 C CA . LYS A 1 229 ? 12.033 0.842 12.248 1.00 85.56 229 LYS A CA 1
ATOM 1789 C C . LYS A 1 229 ? 10.573 1.319 12.318 1.00 85.56 229 LYS A C 1
ATOM 1791 O O . LYS A 1 229 ? 10.233 2.136 13.169 1.00 85.56 229 LYS A O 1
ATOM 1796 N N . LEU A 1 230 ? 9.733 0.790 11.430 1.00 89.00 230 LEU A N 1
ATOM 1797 C CA . LEU A 1 230 ? 8.276 0.955 11.451 1.00 89.00 230 LEU A CA 1
ATOM 1798 C C . LEU A 1 230 ? 7.600 -0.326 11.962 1.00 89.00 230 LEU A C 1
ATOM 1800 O O . LEU A 1 230 ? 8.252 -1.362 12.099 1.00 89.00 230 LEU A O 1
ATOM 1804 N N . TRP A 1 231 ? 6.299 -0.258 12.239 1.00 92.12 231 TRP A N 1
ATOM 1805 C CA . TRP A 1 231 ? 5.514 -1.380 12.775 1.00 92.12 231 TRP A CA 1
ATOM 1806 C C . TRP A 1 231 ? 5.002 -2.351 11.710 1.00 92.12 231 TRP A C 1
ATOM 1808 O O . TRP A 1 231 ? 4.266 -3.283 12.025 1.00 92.12 231 TRP A O 1
ATOM 1818 N N . PHE A 1 232 ? 5.379 -2.156 10.448 1.00 90.31 232 PHE A N 1
ATOM 1819 C CA . PHE A 1 232 ? 5.047 -3.102 9.395 1.00 90.31 232 PHE A CA 1
ATOM 1820 C C . PHE A 1 232 ? 5.899 -4.376 9.541 1.00 90.31 232 PHE A C 1
ATOM 1822 O O . PHE A 1 232 ? 7.118 -4.274 9.723 1.00 90.31 232 PHE A O 1
ATOM 1829 N N . PRO A 1 233 ? 5.299 -5.574 9.445 1.00 88.38 233 PRO A N 1
ATOM 1830 C CA . PRO A 1 233 ? 6.052 -6.827 9.383 1.00 88.38 233 PRO A CA 1
ATOM 1831 C C . PRO A 1 233 ? 6.958 -6.847 8.146 1.00 88.38 233 PRO A C 1
ATOM 1833 O O . PRO A 1 233 ? 6.712 -6.103 7.201 1.00 88.38 233 PRO A O 1
ATOM 1836 N N . GLU A 1 234 ? 7.986 -7.698 8.108 1.00 89.50 234 GLU A N 1
ATOM 1837 C CA . GLU A 1 234 ? 8.783 -7.917 6.891 1.00 89.50 234 GLU A CA 1
ATOM 1838 C C . GLU A 1 234 ? 7.999 -8.759 5.875 1.00 89.50 234 GLU A C 1
ATOM 1840 O O . GLU A 1 234 ? 7.669 -9.910 6.154 1.00 89.50 234 GLU A O 1
ATOM 1845 N N . PHE A 1 235 ? 7.699 -8.200 4.698 1.00 90.44 235 PHE A N 1
ATOM 1846 C CA . PHE A 1 235 ? 7.006 -8.912 3.617 1.00 90.44 235 PHE A CA 1
ATOM 1847 C C . PHE A 1 235 ? 7.204 -8.236 2.255 1.00 90.44 235 PHE A C 1
ATOM 1849 O O . PHE A 1 235 ? 7.624 -7.075 2.164 1.00 90.44 235 PHE A O 1
ATOM 1856 N N . ALA A 1 236 ? 6.838 -8.950 1.191 1.00 90.69 236 ALA A N 1
ATOM 1857 C CA . ALA A 1 236 ? 6.692 -8.384 -0.140 1.00 90.69 236 ALA A CA 1
ATOM 1858 C C . ALA A 1 236 ? 5.668 -9.171 -0.966 1.00 90.69 236 ALA A C 1
ATOM 1860 O O . ALA A 1 236 ? 5.681 -10.402 -0.950 1.00 90.69 236 ALA A O 1
ATOM 1861 N N . GLY A 1 237 ? 4.789 -8.485 -1.693 1.00 91.94 237 GLY A N 1
ATOM 1862 C CA . GLY A 1 237 ? 3.805 -9.170 -2.527 1.00 91.94 237 GLY A CA 1
ATOM 1863 C C . GLY A 1 237 ? 2.855 -8.250 -3.280 1.00 91.94 237 GLY A C 1
ATOM 1864 O O . GLY A 1 237 ? 2.772 -7.046 -3.034 1.00 91.94 237 GLY A O 1
ATOM 1865 N N . TRP A 1 238 ? 2.120 -8.849 -4.212 1.00 91.56 238 TRP A N 1
ATOM 1866 C CA . TRP A 1 238 ? 1.129 -8.156 -5.033 1.00 91.56 238 TRP A CA 1
ATOM 1867 C C . TRP A 1 238 ? -0.220 -8.042 -4.324 1.00 91.56 238 TRP A C 1
ATOM 1869 O O . TRP A 1 238 ? -0.730 -9.033 -3.797 1.00 91.56 238 TRP A O 1
ATOM 1879 N N . ILE A 1 239 ? -0.831 -6.857 -4.392 1.00 91.44 239 ILE A N 1
ATOM 1880 C CA . ILE A 1 239 ? -2.206 -6.634 -3.933 1.00 91.44 239 ILE A CA 1
ATOM 1881 C C . ILE A 1 239 ? -3.191 -7.038 -5.042 1.00 91.44 239 ILE A C 1
ATOM 1883 O O . ILE A 1 239 ? -3.131 -6.472 -6.142 1.00 91.44 239 ILE A O 1
ATOM 1887 N N . PRO A 1 240 ? -4.133 -7.965 -4.784 1.00 88.62 240 PRO A N 1
ATOM 1888 C CA . PRO A 1 240 ? -5.188 -8.301 -5.738 1.00 88.62 240 PRO A CA 1
ATOM 1889 C C . PRO A 1 240 ? -6.043 -7.090 -6.151 1.00 88.62 240 PRO A C 1
ATOM 1891 O O . PRO A 1 240 ? -6.365 -6.230 -5.334 1.00 88.62 240 PRO A O 1
ATOM 1894 N N . GLN A 1 241 ? -6.468 -7.055 -7.416 1.00 87.38 241 GLN A N 1
ATOM 1895 C CA . GLN A 1 241 ? -7.247 -5.960 -8.018 1.00 87.38 241 GLN A CA 1
ATOM 1896 C C . GLN A 1 241 ? -8.738 -6.040 -7.680 1.00 87.38 241 GLN A C 1
ATOM 1898 O O . GLN A 1 241 ? -9.589 -6.213 -8.550 1.00 87.38 241 GLN A O 1
ATOM 1903 N N . ARG A 1 242 ? -9.060 -5.976 -6.391 1.00 88.12 242 ARG A N 1
ATOM 1904 C CA . ARG A 1 242 ? -10.441 -5.929 -5.900 1.00 88.12 242 ARG A CA 1
ATOM 1905 C C . ARG A 1 242 ? -10.528 -5.134 -4.607 1.00 88.12 242 ARG A C 1
ATOM 1907 O O . ARG A 1 242 ? -9.540 -5.057 -3.874 1.00 88.12 242 ARG A O 1
ATOM 1914 N N . ALA A 1 243 ? -11.708 -4.593 -4.322 1.00 90.69 243 ALA A N 1
ATOM 1915 C CA . ALA A 1 243 ? -12.000 -3.997 -3.028 1.00 90.69 243 ALA A CA 1
ATOM 1916 C C . ALA A 1 243 ? -11.994 -5.086 -1.949 1.00 90.69 243 ALA A C 1
ATOM 1918 O O . ALA A 1 243 ? -12.799 -6.018 -2.009 1.00 90.69 243 ALA A O 1
ATOM 1919 N N . ASP A 1 244 ? -11.053 -5.019 -1.010 1.00 94.38 244 ASP A N 1
ATOM 1920 C CA . ASP A 1 244 ? -10.926 -6.007 0.064 1.00 94.38 244 ASP A CA 1
ATOM 1921 C C . ASP A 1 244 ? -9.984 -5.514 1.176 1.00 94.38 244 ASP A C 1
ATOM 1923 O O . ASP A 1 244 ? -9.253 -4.528 1.031 1.00 94.38 244 ASP A O 1
ATOM 1927 N N . LEU A 1 245 ? -9.983 -6.265 2.273 1.00 95.44 245 LEU A N 1
ATOM 1928 C CA . LEU A 1 245 ? -8.992 -6.214 3.341 1.00 95.44 245 LEU A CA 1
ATOM 1929 C C . LEU A 1 245 ? -8.049 -7.410 3.200 1.00 95.44 245 LEU A C 1
AT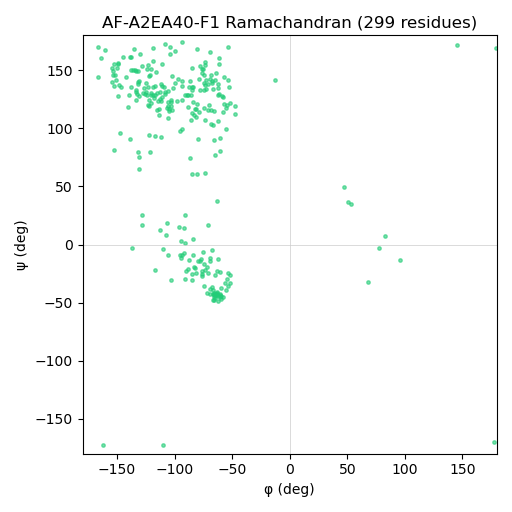OM 1931 O O . LEU A 1 245 ? -8.509 -8.559 3.205 1.00 95.44 245 LEU A O 1
ATOM 1935 N N . PHE A 1 246 ? -6.750 -7.137 3.112 1.00 94.75 246 PHE A N 1
ATOM 1936 C CA . PHE A 1 246 ? -5.703 -8.133 2.902 1.00 94.75 246 PHE A CA 1
ATOM 1937 C C . PHE A 1 246 ? -4.806 -8.271 4.129 1.00 94.75 246 PHE A C 1
ATOM 1939 O O . PHE A 1 246 ? -4.306 -7.286 4.676 1.00 94.75 246 PHE A O 1
ATOM 1946 N N . THR A 1 247 ? -4.590 -9.512 4.540 1.00 93.56 247 THR A N 1
ATOM 1947 C CA . THR A 1 247 ? -3.588 -9.933 5.524 1.00 93.56 247 THR A CA 1
ATOM 1948 C C . THR A 1 247 ? -2.294 -10.345 4.822 1.00 93.56 247 THR A C 1
ATOM 1950 O O . THR A 1 247 ? -2.247 -10.425 3.597 1.00 93.56 247 THR A O 1
ATOM 1953 N N . LEU A 1 248 ? -1.241 -10.642 5.590 1.00 88.69 248 LEU A N 1
ATOM 1954 C CA . LEU A 1 248 ? 0.008 -11.182 5.039 1.00 88.69 248 LEU A CA 1
ATOM 1955 C C . LEU A 1 248 ? -0.209 -12.453 4.208 1.00 88.69 248 LEU A C 1
ATOM 1957 O O . LEU A 1 248 ? 0.414 -12.600 3.161 1.00 88.69 248 LEU A O 1
ATOM 1961 N N . ASP A 1 249 ? -1.111 -13.332 4.646 1.00 87.62 249 ASP A N 1
ATOM 1962 C CA . ASP A 1 249 ? -1.374 -14.613 3.983 1.00 87.62 249 ASP A CA 1
ATOM 1963 C C . ASP A 1 249 ? -2.094 -14.444 2.636 1.00 87.62 249 ASP A C 1
ATOM 1965 O O . ASP A 1 249 ? -1.972 -15.291 1.749 1.00 87.62 249 ASP A O 1
ATOM 1969 N N . ASP A 1 250 ? -2.824 -13.337 2.457 1.00 88.19 250 ASP A N 1
ATOM 1970 C CA . ASP A 1 250 ? -3.510 -13.023 1.201 1.00 88.19 250 ASP A CA 1
ATOM 1971 C C . ASP A 1 250 ? -2.548 -12.508 0.120 1.00 88.19 250 ASP A C 1
ATOM 1973 O O . ASP A 1 250 ? -2.852 -12.568 -1.079 1.00 88.19 250 ASP A O 1
ATOM 1977 N N . LEU A 1 251 ? -1.392 -11.974 0.525 1.00 83.12 251 LEU A N 1
ATOM 1978 C CA . LEU A 1 251 ? -0.427 -11.398 -0.399 1.00 83.12 251 LEU A CA 1
ATOM 1979 C C . LEU A 1 251 ? 0.423 -12.512 -0.999 1.00 83.12 251 LEU A C 1
ATOM 1981 O O . LEU A 1 251 ? 1.171 -13.215 -0.321 1.00 83.12 251 LEU A O 1
ATOM 1985 N N . LYS A 1 252 ? 0.306 -12.679 -2.320 1.00 67.81 252 LYS A N 1
ATOM 1986 C CA . LYS A 1 252 ? 1.101 -13.659 -3.060 1.00 67.81 252 LYS A CA 1
ATOM 1987 C C . LYS A 1 252 ? 2.566 -13.229 -3.007 1.00 67.81 252 LYS A C 1
ATOM 1989 O O . LYS A 1 252 ? 2.965 -12.306 -3.714 1.00 67.81 252 LYS A O 1
ATOM 1994 N N . ASN A 1 253 ? 3.333 -13.899 -2.150 1.00 59.88 253 ASN A N 1
ATOM 1995 C CA . ASN A 1 253 ? 4.777 -13.742 -2.035 1.00 59.88 253 ASN A CA 1
ATOM 1996 C C . ASN A 1 253 ? 5.441 -13.976 -3.403 1.00 59.88 253 ASN A C 1
ATOM 1998 O O . ASN A 1 253 ? 5.427 -15.100 -3.911 1.00 59.88 253 ASN A O 1
ATOM 2002 N N . GLU A 1 254 ? 6.099 -12.962 -3.961 1.00 49.00 254 GLU A N 1
ATOM 2003 C CA . GLU A 1 254 ? 7.345 -13.235 -4.675 1.00 49.00 254 GLU A CA 1
ATOM 2004 C C . GLU A 1 254 ? 8.408 -13.400 -3.584 1.00 49.00 254 GLU A C 1
ATOM 2006 O O . GLU A 1 254 ? 8.624 -12.500 -2.783 1.00 49.00 254 GLU A O 1
ATOM 2011 N N . ALA A 1 255 ? 8.923 -14.629 -3.491 1.00 35.06 255 ALA A N 1
ATOM 2012 C CA . ALA A 1 255 ? 9.799 -15.221 -2.479 1.00 35.06 255 ALA A CA 1
ATOM 2013 C C . ALA A 1 255 ? 10.503 -14.289 -1.458 1.00 35.06 255 ALA A C 1
ATOM 2015 O O . ALA A 1 255 ? 11.081 -13.271 -1.837 1.00 35.06 255 ALA A O 1
ATOM 2016 N N . PRO A 1 256 ? 10.625 -14.715 -0.180 1.00 37.66 256 PRO A N 1
ATOM 2017 C CA . PRO A 1 256 ? 11.441 -14.009 0.801 1.00 37.66 256 PRO A CA 1
ATOM 2018 C C . PRO A 1 256 ? 12.871 -13.838 0.275 1.00 37.66 256 PRO A C 1
ATOM 2020 O O . PRO A 1 256 ? 13.583 -14.817 0.033 1.00 37.66 256 PRO A O 1
ATOM 2023 N N . SER A 1 257 ? 13.316 -12.590 0.147 1.00 41.25 257 SER A N 1
ATOM 2024 C CA . SER A 1 257 ? 14.717 -12.235 -0.063 1.00 41.25 257 SER A CA 1
ATOM 2025 C C . SER A 1 257 ? 15.495 -12.424 1.242 1.00 41.25 257 SER A C 1
ATOM 2027 O O . SER A 1 257 ? 16.020 -11.476 1.806 1.00 41.25 257 SER A O 1
ATOM 2029 N N . ASN A 1 258 ? 15.545 -13.654 1.752 1.00 37.66 258 ASN A N 1
ATOM 2030 C CA . ASN A 1 258 ? 16.368 -14.026 2.897 1.00 37.66 258 ASN A CA 1
ATOM 2031 C C . ASN A 1 258 ? 17.003 -15.400 2.636 1.00 37.66 258 ASN A C 1
ATOM 2033 O O . ASN A 1 258 ? 16.438 -16.448 2.934 1.00 37.66 258 ASN A O 1
ATOM 2037 N N . GLY A 1 259 ? 18.200 -15.379 2.044 1.00 44.16 259 GLY A N 1
ATOM 2038 C CA . GLY A 1 259 ? 19.352 -16.129 2.555 1.00 44.16 259 GLY A CA 1
ATOM 2039 C C . GLY A 1 259 ? 19.212 -17.620 2.880 1.00 44.16 259 GLY A C 1
ATOM 2040 O O . GLY A 1 259 ? 19.861 -18.080 3.815 1.00 44.16 259 GLY A O 1
A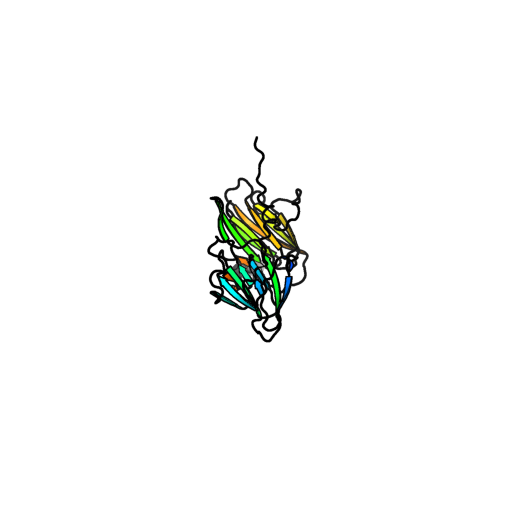TOM 2041 N N . LYS A 1 260 ? 18.449 -18.411 2.121 1.00 34.72 260 LYS A N 1
ATOM 2042 C CA . LYS A 1 260 ? 18.661 -19.865 2.079 1.00 34.72 260 LYS A CA 1
ATOM 2043 C C . LYS A 1 260 ? 19.318 -20.213 0.758 1.00 34.72 260 LYS A C 1
ATOM 2045 O O . LYS A 1 260 ? 18.689 -20.138 -0.293 1.00 34.72 260 LYS A O 1
ATOM 2050 N N . ILE A 1 261 ? 20.597 -20.584 0.830 1.00 42.72 261 ILE A N 1
ATOM 2051 C CA . ILE A 1 261 ? 21.303 -21.275 -0.249 1.00 42.72 261 ILE A CA 1
ATOM 2052 C C . ILE A 1 261 ? 20.372 -22.404 -0.696 1.00 42.72 261 ILE A C 1
ATOM 2054 O O . ILE A 1 261 ? 20.059 -23.296 0.094 1.00 42.72 261 ILE A O 1
ATOM 2058 N N . GLY A 1 262 ? 19.841 -22.305 -1.917 1.00 33.25 262 GLY A N 1
ATOM 2059 C CA . GLY A 1 262 ? 18.880 -23.278 -2.418 1.00 33.25 262 GLY A CA 1
ATOM 2060 C C . GLY A 1 262 ? 19.464 -24.682 -2.288 1.00 33.25 262 GLY A C 1
ATOM 2061 O O . GLY A 1 262 ? 20.654 -24.879 -2.529 1.00 33.25 262 GLY A O 1
ATOM 2062 N N . ALA A 1 263 ? 18.642 -25.667 -1.926 1.00 45.34 263 ALA A N 1
ATOM 2063 C CA . ALA A 1 263 ? 19.075 -27.062 -1.822 1.00 45.34 263 ALA A CA 1
ATOM 2064 C C . ALA A 1 263 ? 19.792 -27.552 -3.102 1.00 45.34 263 ALA A C 1
ATOM 2066 O O . ALA A 1 263 ? 20.683 -28.390 -3.027 1.00 45.34 263 ALA A O 1
ATOM 2067 N N . ALA A 1 264 ? 19.482 -26.954 -4.260 1.00 45.31 264 ALA A N 1
ATOM 2068 C CA . ALA A 1 264 ? 20.183 -27.167 -5.525 1.00 45.31 264 ALA A CA 1
ATOM 2069 C C . ALA A 1 264 ? 21.632 -26.626 -5.550 1.00 45.31 264 ALA A C 1
ATOM 2071 O O . ALA A 1 264 ? 22.513 -27.268 -6.115 1.00 45.31 264 ALA A O 1
ATOM 2072 N N . ALA A 1 265 ? 21.913 -25.489 -4.906 1.00 47.41 265 ALA A N 1
ATOM 2073 C CA . ALA A 1 265 ? 23.270 -24.959 -4.760 1.00 47.41 265 ALA A CA 1
ATOM 2074 C C . ALA A 1 265 ? 24.084 -25.753 -3.720 1.00 47.41 265 ALA A C 1
ATOM 2076 O O . ALA A 1 265 ? 25.266 -26.005 -3.942 1.00 47.41 265 ALA A O 1
ATOM 2077 N N . ILE A 1 266 ? 23.451 -26.234 -2.641 1.00 55.19 266 ILE A N 1
ATOM 2078 C CA . ILE A 1 266 ? 24.088 -27.151 -1.674 1.00 55.19 266 ILE A CA 1
ATOM 2079 C C . ILE A 1 266 ? 24.417 -28.493 -2.343 1.00 55.19 266 ILE A C 1
ATOM 2081 O O . ILE A 1 266 ? 25.527 -28.997 -2.181 1.00 55.19 266 ILE A O 1
ATOM 2085 N N . ALA A 1 267 ? 23.502 -29.043 -3.147 1.00 54.62 267 ALA A N 1
ATOM 2086 C CA . ALA A 1 267 ? 23.749 -30.264 -3.912 1.00 54.62 267 ALA A CA 1
ATOM 2087 C C . ALA A 1 267 ? 24.879 -30.079 -4.941 1.00 54.62 267 ALA A C 1
ATOM 2089 O O . ALA A 1 267 ? 25.745 -30.942 -5.054 1.00 54.62 267 ALA A O 1
ATOM 2090 N N . GLY A 1 268 ? 24.931 -28.936 -5.636 1.00 56.47 268 GLY A N 1
ATOM 2091 C CA . GLY A 1 268 ? 26.008 -28.617 -6.579 1.00 56.47 268 GLY A CA 1
ATOM 2092 C C . GLY A 1 268 ? 27.385 -28.510 -5.915 1.00 56.47 268 GLY A C 1
ATOM 2093 O O . GLY A 1 268 ? 28.354 -29.076 -6.421 1.00 56.47 268 GLY A O 1
ATOM 2094 N N . ILE A 1 269 ? 27.471 -27.856 -4.750 1.00 64.31 269 ILE A N 1
ATOM 2095 C CA . ILE A 1 269 ? 28.717 -27.758 -3.973 1.00 64.31 269 ILE A CA 1
ATOM 2096 C C . ILE A 1 269 ? 29.124 -29.134 -3.431 1.00 64.31 269 ILE A C 1
ATOM 2098 O O . ILE A 1 269 ? 30.290 -29.508 -3.538 1.00 64.31 269 ILE A O 1
ATOM 2102 N N . ALA A 1 270 ? 28.178 -29.923 -2.912 1.00 66.44 270 ALA A N 1
ATOM 2103 C CA . ALA A 1 270 ? 28.454 -31.266 -2.406 1.00 66.44 270 ALA A CA 1
ATOM 2104 C C . ALA A 1 270 ? 28.982 -32.203 -3.508 1.00 66.44 270 ALA A C 1
ATOM 2106 O O . ALA A 1 270 ? 29.978 -32.895 -3.300 1.00 66.44 270 ALA A O 1
ATOM 2107 N N . ILE A 1 271 ? 28.374 -32.183 -4.699 1.00 71.81 271 ILE A N 1
ATOM 2108 C CA . ILE A 1 271 ? 28.835 -32.979 -5.846 1.00 71.81 271 ILE A CA 1
ATOM 2109 C C . ILE A 1 271 ? 30.215 -32.499 -6.312 1.00 71.81 271 ILE A C 1
ATOM 2111 O O . ILE A 1 271 ? 31.099 -33.324 -6.541 1.00 71.81 271 ILE A O 1
ATOM 2115 N N . GLY A 1 272 ? 30.434 -31.182 -6.390 1.00 72.19 272 GLY A N 1
ATOM 2116 C CA . GLY A 1 272 ? 31.732 -30.610 -6.750 1.00 72.19 272 GLY A CA 1
ATOM 2117 C C . GLY A 1 272 ? 32.855 -31.054 -5.808 1.00 72.19 272 GLY A C 1
ATOM 2118 O O . GLY A 1 272 ? 33.910 -31.486 -6.271 1.00 72.19 272 GLY A O 1
A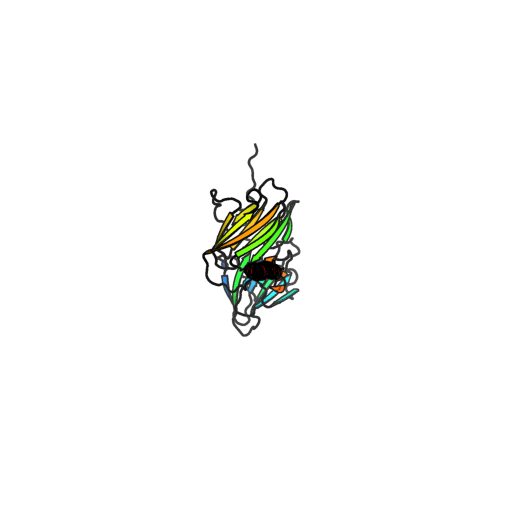TOM 2119 N N . VAL A 1 273 ? 32.615 -31.034 -4.492 1.00 77.94 273 VAL A N 1
ATOM 2120 C CA . VAL A 1 273 ? 33.591 -31.489 -3.488 1.00 77.94 273 VAL A CA 1
ATOM 2121 C C . VAL A 1 273 ? 33.859 -32.991 -3.608 1.00 77.94 273 VAL A C 1
ATOM 2123 O O . VAL A 1 273 ? 35.019 -33.394 -3.575 1.00 77.94 273 VAL A O 1
ATOM 2126 N N . ILE A 1 274 ? 32.832 -33.824 -3.811 1.00 80.19 274 ILE A N 1
ATOM 2127 C CA . ILE A 1 274 ? 33.010 -35.279 -3.967 1.00 80.19 274 ILE A CA 1
ATOM 2128 C C . ILE A 1 274 ? 33.834 -35.605 -5.217 1.00 80.19 274 ILE A C 1
ATOM 2130 O O . ILE A 1 274 ? 34.728 -36.448 -5.152 1.00 80.19 274 ILE A O 1
ATOM 2134 N N . VAL A 1 275 ? 33.585 -34.925 -6.339 1.00 83.31 275 VAL A N 1
ATOM 2135 C CA . VAL A 1 275 ? 34.348 -35.136 -7.580 1.00 83.31 275 VAL A CA 1
ATOM 2136 C C . VAL A 1 275 ? 35.803 -34.706 -7.404 1.00 83.31 275 VAL A C 1
ATOM 2138 O O . VAL A 1 275 ? 36.706 -35.455 -7.769 1.00 83.31 275 VAL A O 1
ATOM 2141 N N . VAL A 1 276 ? 36.054 -33.543 -6.796 1.00 83.88 276 VAL A N 1
ATOM 2142 C CA . VAL A 1 276 ? 37.421 -33.052 -6.562 1.00 83.88 276 VAL A CA 1
ATOM 2143 C C . VAL A 1 276 ? 38.182 -33.969 -5.602 1.00 83.88 276 VAL A C 1
ATOM 2145 O O . VAL A 1 276 ? 39.310 -34.357 -5.902 1.00 83.88 276 VAL A O 1
ATOM 2148 N N . VAL A 1 277 ? 37.567 -34.382 -4.490 1.00 84.88 277 VAL A N 1
ATOM 2149 C CA . VAL A 1 277 ? 38.185 -35.324 -3.542 1.00 84.88 277 VAL A CA 1
ATOM 2150 C C . VAL A 1 277 ? 38.416 -36.683 -4.202 1.00 84.88 277 VAL A C 1
ATOM 2152 O O . VAL A 1 277 ? 39.497 -37.245 -4.054 1.00 84.88 277 VAL A O 1
ATOM 2155 N N . GLY A 1 278 ? 37.460 -37.190 -4.983 1.00 84.56 278 GLY A N 1
ATOM 2156 C CA . GLY A 1 278 ? 37.599 -38.449 -5.715 1.00 84.56 278 GLY A CA 1
ATOM 2157 C C . GLY A 1 278 ? 38.748 -38.427 -6.724 1.00 84.56 278 GLY A C 1
ATOM 2158 O O . GLY A 1 278 ? 39.529 -39.376 -6.779 1.00 84.56 278 GLY A O 1
ATOM 2159 N N . ILE A 1 279 ? 38.909 -37.330 -7.471 1.00 85.94 279 ILE A N 1
ATOM 2160 C CA . ILE A 1 279 ? 40.026 -37.154 -8.408 1.00 85.94 279 ILE A CA 1
ATOM 2161 C C . ILE A 1 279 ? 41.352 -37.062 -7.650 1.00 85.94 279 ILE A C 1
ATOM 2163 O O . ILE A 1 279 ? 42.295 -37.760 -8.010 1.00 85.94 279 ILE A O 1
ATOM 2167 N N . ILE A 1 280 ? 41.439 -36.253 -6.590 1.00 86.25 280 ILE A N 1
ATOM 2168 C CA . ILE A 1 280 ? 42.681 -36.095 -5.816 1.00 86.25 280 ILE A CA 1
ATOM 2169 C C . ILE A 1 280 ? 43.087 -37.424 -5.175 1.00 86.25 280 ILE A C 1
ATOM 2171 O O . ILE A 1 280 ? 44.233 -37.842 -5.319 1.00 86.25 280 ILE A O 1
ATOM 2175 N N . VAL A 1 281 ? 42.160 -38.118 -4.511 1.00 85.56 281 VAL A N 1
ATOM 2176 C CA . VAL A 1 281 ? 42.432 -39.423 -3.894 1.00 85.56 281 VAL A CA 1
ATOM 2177 C C . VAL A 1 281 ? 42.782 -40.456 -4.963 1.00 85.56 281 VAL A C 1
ATOM 2179 O O . VAL A 1 281 ? 43.747 -41.190 -4.785 1.00 85.56 281 VAL A O 1
ATOM 2182 N N . GLY A 1 282 ? 42.076 -40.482 -6.096 1.00 84.25 282 GLY A N 1
ATOM 2183 C CA . GLY A 1 282 ? 42.385 -41.378 -7.211 1.00 84.25 282 GLY A CA 1
ATOM 2184 C C . GLY A 1 282 ? 43.784 -41.147 -7.785 1.00 84.25 282 GLY A C 1
ATOM 2185 O O . GLY A 1 282 ? 44.537 -42.102 -7.965 1.00 84.25 282 GLY A O 1
ATOM 2186 N N . VAL A 1 283 ? 44.168 -39.886 -8.005 1.00 85.31 283 VAL A N 1
ATOM 2187 C CA . VAL A 1 283 ? 45.507 -39.509 -8.484 1.00 85.31 283 VAL A CA 1
ATOM 2188 C C . VAL A 1 283 ? 46.577 -39.838 -7.447 1.00 85.31 283 VAL A C 1
ATOM 2190 O O . VAL A 1 283 ? 47.625 -40.362 -7.813 1.00 85.31 283 VAL A O 1
ATOM 2193 N N . LEU A 1 284 ? 46.328 -39.587 -6.159 1.00 83.50 284 LEU A N 1
ATOM 2194 C CA . LEU A 1 284 ? 47.273 -39.919 -5.092 1.00 83.50 284 LEU A CA 1
ATOM 2195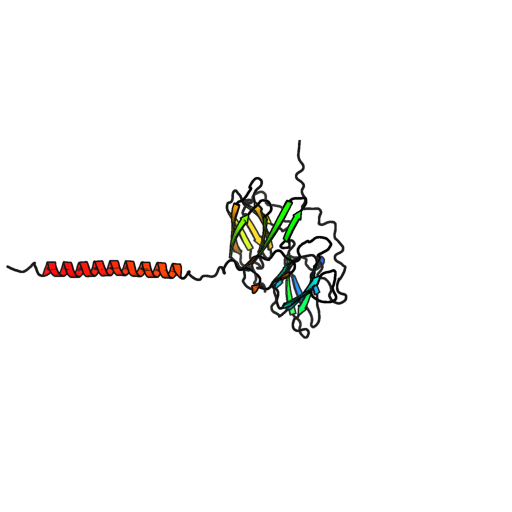 C C . LEU A 1 284 ? 47.453 -41.432 -4.954 1.00 83.50 284 LEU A C 1
ATOM 2197 O O . LEU A 1 284 ? 48.586 -41.899 -4.940 1.00 83.50 284 LEU A O 1
ATOM 2201 N N . VAL A 1 285 ? 46.370 -42.212 -4.918 1.00 84.62 285 VAL A N 1
ATOM 2202 C CA . VAL A 1 285 ? 46.440 -43.681 -4.876 1.00 84.62 285 VAL A CA 1
ATOM 2203 C C . VAL A 1 285 ? 47.154 -44.215 -6.114 1.00 84.62 285 VAL A C 1
ATOM 2205 O O . VAL A 1 285 ? 48.027 -45.071 -5.986 1.00 84.62 285 VAL A O 1
ATOM 2208 N N . TRP A 1 286 ? 46.853 -43.685 -7.302 1.00 80.38 286 TRP A N 1
ATOM 2209 C CA . TRP A 1 286 ? 47.558 -44.053 -8.528 1.00 80.38 286 TRP A CA 1
ATOM 2210 C C . TRP A 1 286 ? 49.055 -43.742 -8.430 1.00 80.38 286 TRP A C 1
ATOM 2212 O O . TRP A 1 286 ? 49.878 -44.616 -8.696 1.00 80.38 286 TRP A O 1
ATOM 2222 N N . LEU A 1 287 ? 49.422 -42.546 -7.963 1.00 80.94 287 LEU A N 1
ATOM 2223 C CA . LEU A 1 287 ? 50.816 -42.171 -7.746 1.00 80.94 287 LEU A CA 1
ATOM 2224 C C . LEU A 1 287 ? 51.505 -43.094 -6.740 1.00 80.94 287 LEU A C 1
ATOM 2226 O O . LEU A 1 287 ? 52.609 -43.538 -7.029 1.00 80.94 287 LEU A O 1
ATOM 2230 N N . PHE A 1 288 ? 50.880 -43.433 -5.611 1.00 78.00 288 PHE A N 1
ATOM 2231 C CA . PHE A 1 288 ? 51.483 -44.310 -4.602 1.00 78.00 288 PHE A CA 1
ATOM 2232 C C . PHE A 1 288 ? 51.616 -45.761 -5.081 1.00 78.00 288 PHE A C 1
ATOM 2234 O O . PHE A 1 288 ? 52.674 -46.361 -4.906 1.00 78.00 288 PHE A O 1
ATOM 2241 N N . VAL A 1 289 ? 50.602 -46.316 -5.750 1.00 75.12 289 VAL A N 1
ATOM 2242 C CA . VAL A 1 289 ? 50.636 -47.700 -6.257 1.00 75.12 289 VAL A CA 1
ATOM 2243 C C . VAL A 1 289 ? 51.631 -47.853 -7.411 1.00 75.12 289 VAL A C 1
ATOM 2245 O O . VAL A 1 289 ? 52.336 -48.861 -7.488 1.00 75.12 289 VAL A O 1
ATOM 2248 N N . PHE A 1 290 ? 51.731 -46.861 -8.301 1.00 65.00 290 PHE A N 1
ATOM 2249 C CA . PHE A 1 290 ? 52.666 -46.917 -9.426 1.00 65.00 290 PHE A CA 1
ATOM 2250 C C . PHE A 1 290 ? 54.085 -46.448 -9.076 1.00 65.00 290 PHE A C 1
ATOM 2252 O O . PHE A 1 290 ? 55.025 -46.930 -9.710 1.00 65.00 290 PHE A O 1
ATOM 2259 N N . LYS A 1 291 ? 54.288 -45.585 -8.065 1.00 60.66 291 LYS A N 1
ATOM 2260 C CA . LYS A 1 291 ? 55.643 -45.313 -7.545 1.00 60.66 291 LYS A CA 1
ATOM 2261 C C . LYS A 1 291 ? 56.200 -46.482 -6.745 1.00 60.66 291 LYS A C 1
ATOM 2263 O O . LYS A 1 291 ? 57.356 -46.819 -6.970 1.00 60.66 291 LYS A O 1
ATOM 2268 N N . ALA A 1 292 ? 55.404 -47.133 -5.893 1.00 58.34 292 ALA A N 1
ATOM 2269 C CA . ALA A 1 292 ? 55.883 -48.272 -5.102 1.00 58.34 292 ALA A CA 1
ATOM 2270 C C . ALA A 1 292 ? 56.393 -49.420 -5.995 1.00 58.34 292 ALA A C 1
ATOM 2272 O O . ALA A 1 292 ? 57.439 -49.998 -5.736 1.00 58.34 292 ALA A O 1
ATOM 2273 N N . LYS A 1 293 ? 55.741 -49.667 -7.140 1.00 54.09 293 LYS A N 1
ATOM 2274 C CA . LYS A 1 293 ? 56.205 -50.667 -8.122 1.00 54.09 293 LYS A CA 1
ATOM 2275 C C . LYS A 1 293 ? 57.491 -50.301 -8.871 1.00 54.09 293 LYS A C 1
ATOM 2277 O O . LYS A 1 293 ? 58.058 -51.164 -9.545 1.00 54.09 293 LYS A O 1
ATOM 2282 N N . LYS A 1 294 ? 57.925 -49.039 -8.820 1.00 53.88 294 LYS A N 1
ATOM 2283 C CA . LYS A 1 294 ? 59.155 -48.586 -9.481 1.00 53.88 294 LYS A CA 1
ATOM 2284 C C . LYS A 1 294 ? 60.388 -48.705 -8.587 1.00 53.88 294 LYS A C 1
ATOM 2286 O O . LYS A 1 294 ? 61.479 -48.791 -9.135 1.00 53.88 294 LYS A O 1
ATOM 2291 N N . GLU A 1 295 ? 60.220 -48.736 -7.268 1.00 53.34 295 GLU A N 1
ATOM 2292 C CA . GLU A 1 295 ? 61.337 -48.907 -6.329 1.00 53.34 295 GLU A CA 1
ATOM 2293 C C . GLU A 1 295 ? 61.682 -50.392 -6.107 1.00 53.34 295 GLU A C 1
ATOM 2295 O O . GLU A 1 295 ? 62.860 -50.718 -6.034 1.00 53.34 295 GLU A O 1
ATOM 2300 N N . ASP A 1 296 ? 60.715 -51.315 -6.191 1.00 53.31 296 ASP A N 1
ATOM 2301 C CA . ASP A 1 296 ? 60.979 -52.766 -6.065 1.00 53.31 296 ASP A CA 1
ATOM 2302 C C . ASP A 1 296 ? 61.640 -53.419 -7.302 1.00 53.31 296 ASP A C 1
ATOM 2304 O O . ASP A 1 296 ? 62.004 -54.590 -7.263 1.00 53.31 296 ASP A O 1
ATOM 2308 N N . ASN A 1 297 ? 61.804 -52.689 -8.413 1.00 53.25 297 ASN A N 1
ATOM 2309 C CA . ASN A 1 297 ? 62.484 -53.185 -9.624 1.00 53.25 297 ASN A CA 1
ATOM 2310 C C . ASN A 1 297 ? 63.872 -52.555 -9.844 1.00 53.25 297 ASN A C 1
ATOM 2312 O O . ASN A 1 297 ? 64.454 -52.739 -10.913 1.00 53.25 297 ASN A O 1
ATOM 2316 N N . ALA A 1 298 ? 64.387 -51.786 -8.878 1.00 54.12 298 ALA A N 1
ATOM 2317 C CA . ALA A 1 298 ? 65.701 -51.150 -8.987 1.00 54.12 298 ALA A CA 1
ATOM 2318 C C . ALA A 1 298 ? 66.845 -51.960 -8.348 1.00 54.12 298 ALA A C 1
ATOM 2320 O O . ALA A 1 298 ? 67.995 -51.661 -8.646 1.00 54.12 298 ALA A O 1
ATOM 2321 N N . ASP A 1 299 ? 66.548 -53.004 -7.566 1.00 53.44 299 ASP A N 1
ATOM 2322 C CA . ASP A 1 299 ? 67.551 -53.906 -6.984 1.00 53.44 299 ASP A CA 1
ATOM 2323 C C . ASP A 1 299 ? 67.174 -55.379 -7.224 1.00 53.44 299 ASP A C 1
ATOM 2325 O O . ASP A 1 299 ? 66.723 -56.101 -6.336 1.00 53.44 299 ASP A O 1
ATOM 2329 N N . ALA A 1 300 ? 67.375 -55.843 -8.455 1.00 46.62 300 ALA A N 1
ATOM 2330 C CA . ALA A 1 300 ? 67.609 -57.256 -8.736 1.00 46.62 300 ALA A CA 1
ATOM 2331 C C . ALA A 1 300 ? 68.805 -57.350 -9.708 1.00 46.62 300 ALA A C 1
ATOM 2333 O O . ALA A 1 300 ? 68.839 -56.575 -10.665 1.00 46.62 300 ALA A O 1
ATOM 2334 N N . PRO A 1 301 ? 69.796 -58.213 -9.413 1.00 50.03 301 PRO A N 1
ATOM 2335 C CA . PRO A 1 301 ? 71.176 -58.146 -9.915 1.00 50.03 301 PRO A CA 1
ATOM 2336 C C . PRO A 1 301 ? 71.350 -58.331 -11.426 1.00 50.03 301 PRO A C 1
ATOM 2338 O O . PRO A 1 301 ? 70.537 -59.057 -12.044 1.00 50.03 301 PRO A O 1
#

pLDDT: mean 80.15, std 18.49, range [28.25, 97.81]

Solvent-accessible surface area (backbone atoms only — not comparable to full-atom values): 16872 Å² total; per-residue (Å²): 141,86,91,79,82,81,79,88,80,77,75,73,78,77,66,68,66,78,79,79,70,54,92,37,97,83,23,55,54,69,41,72,86,79,50,76,60,65,57,39,80,47,77,39,51,50,67,38,44,32,24,50,54,90,45,12,36,39,43,20,44,92,46,67,32,31,36,34,35,27,42,70,92,45,77,89,52,63,80,44,75,39,71,60,42,39,33,39,34,36,36,91,55,64,95,88,59,49,61,36,31,39,41,30,41,61,52,47,87,38,67,32,49,37,37,38,28,78,34,98,68,37,21,32,70,49,75,54,97,89,40,62,38,37,35,39,33,36,42,30,35,59,64,52,52,76,46,80,47,79,41,32,78,42,36,36,41,29,50,35,38,53,29,40,26,29,31,39,36,39,35,34,53,60,92,46,26,32,43,42,72,67,60,94,63,81,79,63,88,84,55,58,56,17,42,46,77,46,65,26,45,39,47,38,39,35,38,58,34,94,91,55,72,67,45,77,31,39,38,40,36,37,54,81,37,88,49,63,90,60,59,48,68,85,47,43,25,44,50,68,65,46,74,46,78,34,38,75,87,69,33,56,61,64,69,83,88,63,96,65,80,47,71,67,57,53,50,50,51,53,52,51,51,52,51,52,50,50,51,51,52,50,52,49,52,49,50,53,59,59,49,55,63,56,61,74,68,72,79,73,137

Organism: Trichomonas vaginalis (strain ATCC PRA-98 / G3) (NCBI:txid412133)

Mean predicted aligned error: 12.88 Å

Foldseek 3Di:
DDDDPDPPPPPVVPPPVVPQDDLDPQAAEPDVVVVPDQKDKDKAFQQYKHKYFDFKKFKFWPAKKKKFKDWSVDPPHGPDIDIPFGIFFFAPDPPRGGMMMMMDGPRSNGMIMMMMGTDPHGQAWDDDPNQTAGEKEKEFADQWDKDKDKAFPRYKYKDAYAFQFWKKKFKPPLQWKAKAFPPPDPDPPPDRRRMDTDGPSGIMMMHTDPPDGIDGMMMIMHGPGHDDGDRDDGFIAIDDRDRDGHHRVNGDGPDPPDDDPPVVNVVVVVVVVCVVVCVVVVVVVVCVVVVVVVVVPPDDD

Sequence (301 aa):
MFGVFACITCSIRNNRTLLDEDNFKDCPTIVDRELKGRYKEITLKAGECREVSYYSYAFGSESDISVDLYKLSDLTKPIKTVKNPLFYNNPMMGPDEKYTATLKCTDSTKECKVQLKTEGFPSFAGDNEGTMIDGRIYLTSIKSGKIEVNLKPEVRVYPVLLNNNTIKIVGEPKDKVQIFNVADEPDDKTRSPNEITITAPGTAFSGLNIGEKEAKATFTYESTKEGNKLWFPEFAGWIPQRADLFTLDDLKNEAPSNGKIGAAAIAGIAIGVIVVVGIIVGVLVWLFVFKAKKEDNADAP

Radius of gyration: 27.89 Å; Cα contacts (8 Å, |Δi|>4): 625; chains: 1; bounding box: 97×80×62 Å

Secondary structure (DSSP, 8-state):
-------TTSSSSS--------SSTTS-B--TTT--SS-EEEEEPTT-EEEE-SSEEEEEESS-EEEEEEETTB-SS-SEEEES-SEEE-----TT--EEEEEEESSTTS-EEEEEEEESS--EEEEETTEEEEEEEEEE--SEEEEEEEE-TTEEEEEEE-SSSEEEEEEESTTTEEEEESS-PPP-TTS-TTEEEEESSEEEEEEEPTT---EEEEEEEEEEE-----SPPS-EEEPPSSSEEE-GGGSEE----S----HHHHHHHHHHHHHHHHHHHHHHHHHHHHHHHHHTTS---

Nearest PDB structures (foldseek):
  5sv5-assembly1_A  TM=4.696E-01  e=6.200E-02  Bacillus anthracis
  2bno-assembly1_A-2  TM=5.904E-01  e=5.185E-01  Streptomyces wedmorensis
  1lr5-assembly2_B  TM=5.635E-01  e=4.585E+00  Zea mays
  1phs-assembly1_A  TM=1.764E-01  e=1.533E-02  Phaseolus vulgaris